Protein AF-A0A3M1NQK2-F1 (afdb_monomer_lite)

Sequence (305 aa):
MNPPGSTRYGPSGWAFHACGKCWRTANRRESAGTAKFLRTPGESWIPRSKRSSTRWRRLPGPRTGNENQISFGQESDMKILILSDIHANWPALQAVVQAESDFDYLFFLGDLVDYGPDPEPCVDYIRRTANVYVQGNHDHALAFDVDCGCRQDFRDLSLSTRAWHQTLLPLIDIAFLQSMPVTMHTIVDGHHFWISHASPKGDLNAYLQPDEVVAAGHDISADTILVGHTHIPFLRQVDGKVFLNPGSVGLPRDRGNHAAYAVVESGRPELRSVAYDVQETIRGLRESPLPEEVVQRLIEILVKT

Secondary structure (DSSP, 8-state):
---------------------------------------------------------PPP------------------EEEEE---TT-HHHHHHHHHHTTT-SEEEE-S--SSSSS-HHHHHHHHHHH-SEE---HHHHHHHHT------HHHHHHHHHHHHHHHHHS-HHHHHHHHH--SEEEEEETTEEEEEESS-TT--TT----HHHHHHHHTTS--SEEE--SS---EEEEETTEEEEE---SSS-SS-TTEEEEEEEETTEEEEEEEE--HHHHHHHHHHSSS-HHHHHHHHHHHT--

Structure (mmCIF, N/CA/C/O backbone):
data_AF-A0A3M1NQK2-F1
#
_entry.id   AF-A0A3M1NQK2-F1
#
loop_
_atom_site.group_PDB
_atom_site.id
_atom_site.type_symbol
_atom_site.label_atom_id
_atom_site.label_alt_id
_atom_site.label_comp_id
_atom_site.label_asym_id
_atom_site.label_entity_id
_atom_site.label_seq_id
_atom_site.pdbx_PDB_ins_code
_atom_site.Cartn_x
_atom_site.Cartn_y
_atom_site.Cartn_z
_atom_site.occupancy
_atom_site.B_iso_or_equiv
_atom_site.auth_seq_id
_atom_site.auth_comp_id
_atom_site.auth_asym_id
_atom_site.auth_atom_id
_atom_site.pdbx_PDB_model_num
ATOM 1 N N . MET A 1 1 ? -33.036 -24.584 -53.888 1.00 41.78 1 MET A N 1
ATOM 2 C CA . MET A 1 1 ? -32.663 -25.689 -54.795 1.00 41.78 1 MET A CA 1
ATOM 3 C C . MET A 1 1 ? -31.149 -25.657 -54.948 1.00 41.78 1 MET A C 1
ATOM 5 O O . MET A 1 1 ? -30.639 -24.653 -55.420 1.00 41.78 1 MET A O 1
ATOM 9 N N . ASN A 1 2 ? -30.452 -26.685 -54.454 1.00 37.62 2 ASN A N 1
ATOM 10 C CA . ASN A 1 2 ? -29.010 -26.899 -54.663 1.00 37.62 2 ASN A CA 1
ATOM 11 C C . ASN A 1 2 ? -28.744 -27.412 -56.090 1.00 37.62 2 ASN A C 1
ATOM 13 O O . ASN A 1 2 ? -29.660 -27.945 -56.721 1.00 37.62 2 ASN A O 1
ATOM 17 N N . PRO A 1 3 ? -27.481 -27.364 -56.544 1.00 50.44 3 PRO A N 1
ATOM 18 C CA . PRO A 1 3 ? -26.767 -28.635 -56.697 1.00 50.44 3 PRO A CA 1
ATOM 19 C C . PRO A 1 3 ? -25.335 -28.626 -56.114 1.00 50.44 3 PRO A C 1
ATOM 21 O O . PRO A 1 3 ? -24.825 -27.571 -55.739 1.00 50.44 3 PRO A O 1
ATOM 24 N N . PRO A 1 4 ? -24.715 -29.814 -55.957 1.00 50.06 4 PRO A N 1
ATOM 25 C CA . PRO A 1 4 ? -23.665 -30.066 -54.975 1.00 50.06 4 PRO A CA 1
ATOM 26 C C . PRO A 1 4 ? -22.252 -30.110 -55.576 1.00 50.06 4 PRO A C 1
ATOM 28 O O . PRO A 1 4 ? -22.061 -30.414 -56.749 1.00 50.06 4 PRO A O 1
ATOM 31 N N . GLY A 1 5 ? -21.252 -29.895 -54.721 1.00 34.44 5 GLY A N 1
ATOM 32 C CA . GLY A 1 5 ? -19.837 -30.078 -55.043 1.00 34.44 5 GLY A CA 1
ATOM 33 C C . GLY A 1 5 ? -18.994 -30.148 -53.776 1.00 34.44 5 GLY A C 1
ATOM 34 O O . GLY A 1 5 ? -18.349 -29.182 -53.389 1.00 34.44 5 GLY A O 1
ATOM 35 N N . SER A 1 6 ? -19.060 -31.286 -53.091 1.00 33.12 6 SER A N 1
ATOM 36 C CA . SER A 1 6 ? -18.240 -31.622 -51.930 1.00 33.12 6 SER A CA 1
ATOM 37 C C . SER A 1 6 ? -16.872 -32.157 -52.356 1.00 33.12 6 SER A C 1
ATOM 39 O O . SER A 1 6 ? -16.811 -33.177 -53.040 1.00 33.12 6 SER A O 1
ATOM 41 N N . THR A 1 7 ? -15.792 -31.588 -51.827 1.00 36.62 7 THR A N 1
ATOM 42 C CA . THR A 1 7 ? -14.507 -32.289 -51.681 1.00 36.62 7 THR A CA 1
ATOM 43 C C . THR A 1 7 ? -13.940 -32.020 -50.293 1.00 36.62 7 THR A C 1
ATOM 45 O O . THR A 1 7 ? -13.485 -30.922 -49.989 1.00 36.62 7 THR A O 1
ATOM 48 N N . ARG A 1 8 ? -13.993 -33.056 -49.447 1.00 32.69 8 ARG A N 1
ATOM 49 C CA . ARG A 1 8 ? -13.143 -33.229 -48.265 1.00 32.69 8 ARG A CA 1
ATOM 50 C C . ARG A 1 8 ? -11.840 -33.88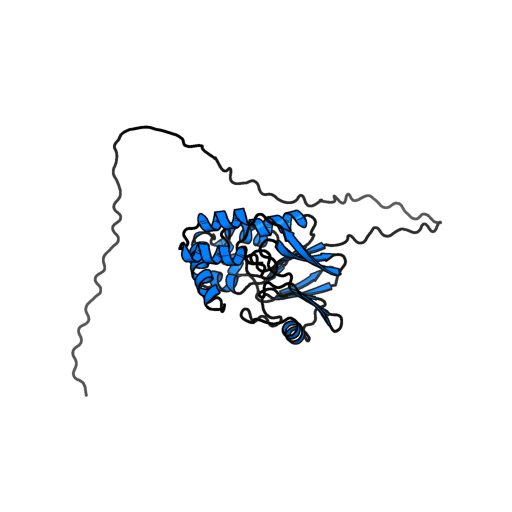5 -48.722 1.00 32.69 8 ARG A C 1
ATOM 52 O O . ARG A 1 8 ? -11.926 -34.896 -49.406 1.00 32.69 8 ARG A O 1
ATOM 59 N N . TYR A 1 9 ? -10.691 -33.401 -48.257 1.00 34.47 9 TYR A N 1
ATOM 60 C CA . TYR A 1 9 ? -9.495 -34.224 -48.040 1.00 34.47 9 TYR A CA 1
ATOM 61 C C . TYR A 1 9 ? -8.684 -33.669 -46.857 1.00 34.47 9 TYR A C 1
ATOM 63 O O . TYR A 1 9 ? -8.226 -32.536 -46.896 1.00 34.47 9 TYR A O 1
ATOM 71 N N . GLY A 1 10 ? -8.618 -34.491 -45.804 1.00 31.97 10 GLY A N 1
ATOM 72 C CA . GLY 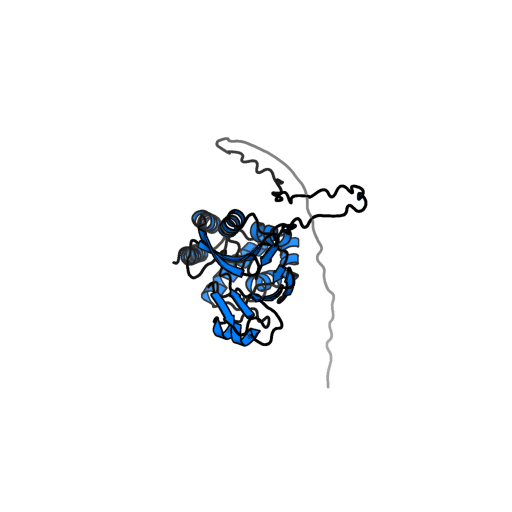A 1 10 ? -7.469 -34.853 -44.957 1.00 31.97 10 GLY A CA 1
ATOM 73 C C . GLY A 1 10 ? -6.448 -33.815 -44.445 1.00 31.97 10 GLY A C 1
ATOM 74 O O . GLY A 1 10 ? -5.888 -33.067 -45.238 1.00 31.97 10 GLY A O 1
ATOM 75 N N . PRO A 1 11 ? -6.081 -33.871 -43.145 1.00 35.09 11 PRO A N 1
ATOM 76 C CA . PRO A 1 11 ? -4.984 -33.101 -42.567 1.00 35.09 11 PRO A CA 1
ATOM 77 C C . PRO A 1 11 ? -3.637 -33.807 -42.798 1.00 35.09 11 PRO A C 1
ATOM 79 O O . PRO A 1 11 ? -3.502 -35.004 -42.545 1.00 35.09 11 PRO A O 1
ATOM 82 N N . SER A 1 12 ? -2.614 -33.071 -43.231 1.00 35.59 12 SER A N 1
ATOM 83 C CA . SER A 1 12 ? -1.226 -33.544 -43.240 1.00 35.59 12 SER A CA 1
ATOM 84 C C . SER A 1 12 ? -0.487 -32.968 -42.037 1.00 35.59 12 SER A C 1
ATOM 86 O O . SER A 1 12 ? -0.183 -31.776 -41.994 1.00 35.59 12 SER A O 1
ATOM 88 N N . GLY A 1 13 ? -0.224 -33.827 -41.055 1.00 26.22 13 GLY A N 1
ATOM 89 C CA . GLY A 1 13 ? 0.648 -33.520 -39.930 1.00 26.22 13 GLY A CA 1
ATOM 90 C C . GLY A 1 13 ? 2.098 -33.330 -40.364 1.00 26.22 13 GLY A C 1
ATOM 91 O O . GLY A 1 13 ? 2.543 -33.945 -41.330 1.00 26.22 13 GLY A O 1
ATOM 92 N N . TRP A 1 14 ? 2.834 -32.520 -39.607 1.00 29.19 14 TRP A N 1
ATOM 93 C CA . TRP A 1 14 ? 4.290 -32.568 -39.576 1.00 29.19 14 TRP A CA 1
ATOM 94 C C . TRP A 1 14 ? 4.764 -32.581 -38.132 1.00 29.19 14 TRP A C 1
ATOM 96 O O . TRP A 1 14 ? 4.297 -31.832 -37.276 1.00 29.19 14 TRP A O 1
ATOM 106 N N . ALA A 1 15 ? 5.630 -33.554 -37.894 1.00 29.00 15 ALA A N 1
ATOM 107 C CA . ALA A 1 15 ? 6.074 -34.038 -36.613 1.00 29.00 15 ALA A CA 1
ATOM 108 C C . ALA A 1 15 ? 7.242 -33.224 -36.050 1.00 29.00 15 ALA A C 1
ATOM 110 O O . ALA A 1 15 ? 8.038 -32.629 -36.773 1.00 29.00 15 ALA A O 1
ATOM 111 N N . PHE A 1 16 ? 7.361 -33.325 -34.729 1.00 26.53 16 PHE A N 1
ATOM 112 C CA . PHE A 1 16 ? 8.555 -33.086 -33.935 1.00 26.53 16 PHE A CA 1
ATOM 113 C C . PHE A 1 16 ? 9.825 -33.627 -34.604 1.00 26.53 16 PHE A C 1
ATOM 115 O O . PHE A 1 16 ? 9.884 -34.795 -34.990 1.00 26.53 16 PHE A O 1
ATOM 122 N N . HIS A 1 17 ? 10.874 -32.806 -34.639 1.00 29.27 17 HIS A N 1
ATOM 123 C CA . HIS A 1 17 ? 12.256 -33.260 -34.754 1.00 29.27 17 HIS A CA 1
ATOM 124 C C . HIS A 1 17 ? 13.091 -32.592 -33.663 1.00 29.27 17 HIS A C 1
ATOM 126 O O . HIS A 1 17 ? 13.440 -31.417 -33.739 1.00 29.27 17 HIS A O 1
ATOM 132 N N . ALA A 1 18 ? 13.406 -33.379 -32.636 1.00 26.70 18 ALA A N 1
ATOM 133 C CA . ALA A 1 18 ? 14.541 -33.144 -31.764 1.00 26.70 18 ALA A CA 1
ATOM 134 C C . ALA A 1 18 ? 15.803 -33.632 -32.489 1.00 26.70 18 ALA A C 1
ATOM 136 O O . ALA A 1 18 ? 15.847 -34.771 -32.952 1.00 26.70 18 ALA A O 1
ATOM 137 N N . CYS A 1 19 ? 16.839 -32.799 -32.559 1.00 26.89 19 CYS A N 1
ATOM 138 C CA . CYS A 1 19 ? 18.180 -33.230 -32.940 1.00 26.89 19 CYS A CA 1
ATOM 139 C C . CYS A 1 19 ? 19.163 -32.740 -31.881 1.00 26.89 19 CYS A C 1
ATOM 141 O O . CYS A 1 19 ? 19.258 -31.547 -31.599 1.00 26.89 19 CYS A O 1
ATOM 143 N N . GLY A 1 20 ? 19.860 -33.690 -31.264 1.00 25.17 20 GLY A N 1
ATOM 144 C CA . GLY A 1 20 ? 20.915 -33.446 -30.301 1.00 25.17 20 GLY A CA 1
ATOM 145 C C . GLY A 1 20 ? 22.268 -33.934 -30.812 1.00 25.17 20 GLY A C 1
ATOM 146 O O . GLY A 1 20 ? 22.345 -34.938 -31.514 1.00 25.17 20 GLY A O 1
ATOM 147 N N . LYS A 1 21 ? 23.302 -33.275 -30.270 1.00 28.08 21 LYS A N 1
ATOM 148 C CA . LYS A 1 21 ? 24.717 -33.680 -30.111 1.00 28.08 21 LYS A CA 1
ATOM 149 C C . LYS A 1 21 ? 25.699 -33.335 -31.243 1.00 28.08 21 LYS A C 1
ATOM 151 O O . LYS A 1 21 ? 25.631 -33.901 -32.323 1.00 28.08 21 LYS A O 1
ATOM 156 N N . CYS A 1 22 ? 26.698 -32.499 -30.913 1.00 25.44 22 CYS A N 1
ATOM 157 C CA . CYS A 1 22 ? 28.130 -32.846 -30.706 1.00 25.44 22 CYS A CA 1
ATOM 158 C C . CYS A 1 22 ? 29.028 -31.598 -30.912 1.00 25.44 22 CYS A C 1
ATOM 160 O O . CYS A 1 22 ? 28.932 -30.949 -31.939 1.00 25.44 22 CYS A O 1
ATOM 162 N N . TRP A 1 23 ? 29.720 -31.079 -29.883 1.00 24.41 23 TRP A N 1
ATOM 163 C CA . TRP A 1 23 ? 31.083 -31.391 -29.373 1.00 24.41 23 TRP A CA 1
ATOM 164 C C . TRP A 1 23 ? 32.203 -30.451 -29.894 1.00 24.41 23 TRP A C 1
ATOM 166 O O . TRP A 1 23 ? 32.524 -30.497 -31.068 1.00 24.41 23 TRP A O 1
ATOM 176 N N . ARG A 1 24 ? 32.799 -29.693 -28.940 1.00 26.30 24 ARG A N 1
ATOM 177 C CA . ARG A 1 24 ? 34.214 -29.246 -28.721 1.00 26.30 24 ARG A CA 1
ATOM 178 C C . ARG A 1 24 ? 35.026 -28.716 -29.935 1.00 26.30 24 ARG A C 1
ATOM 180 O O . ARG A 1 24 ? 35.054 -29.351 -30.968 1.00 26.30 24 ARG A O 1
ATOM 187 N N . THR A 1 25 ? 35.777 -27.604 -29.875 1.00 28.45 25 THR A N 1
ATOM 188 C CA . THR A 1 25 ? 36.934 -27.306 -28.990 1.00 28.45 25 THR A CA 1
ATOM 189 C C . THR A 1 25 ? 37.431 -25.840 -29.105 1.00 28.45 25 THR A C 1
ATOM 191 O O . THR A 1 25 ? 37.545 -25.361 -30.224 1.00 28.45 25 THR A O 1
ATOM 194 N N . ALA A 1 26 ? 37.839 -25.249 -27.958 1.00 29.09 26 ALA A N 1
ATOM 195 C CA . ALA A 1 26 ? 39.084 -24.486 -27.640 1.00 29.09 26 ALA A CA 1
ATOM 196 C C . ALA A 1 26 ? 39.489 -23.227 -28.475 1.00 29.09 26 ALA A C 1
ATOM 198 O O . ALA A 1 26 ? 39.242 -23.174 -29.662 1.00 29.09 26 ALA A O 1
ATOM 199 N N . ASN A 1 27 ? 40.198 -22.186 -27.994 1.00 27.31 27 ASN A N 1
ATOM 200 C CA . ASN A 1 27 ? 40.957 -21.927 -26.761 1.00 27.31 27 ASN A CA 1
ATOM 201 C C . ASN A 1 27 ? 41.330 -20.412 -26.653 1.00 27.31 27 ASN A C 1
ATOM 203 O O . ASN A 1 27 ? 41.626 -19.800 -27.672 1.00 27.31 27 ASN A O 1
ATOM 207 N N . ARG A 1 28 ? 41.452 -19.902 -25.411 1.00 26.45 28 ARG A N 1
ATOM 208 C CA . ARG A 1 28 ? 42.333 -18.817 -24.873 1.00 26.45 28 ARG A CA 1
ATOM 209 C C . ARG A 1 28 ? 42.379 -17.398 -25.491 1.00 26.45 28 ARG A C 1
ATOM 211 O O . ARG A 1 28 ? 42.972 -17.203 -26.545 1.00 26.45 28 ARG A O 1
ATOM 218 N N . ARG A 1 29 ? 42.087 -16.389 -24.647 1.00 27.41 29 ARG A N 1
ATOM 219 C CA . ARG A 1 29 ? 43.093 -15.525 -23.964 1.00 27.41 29 ARG A CA 1
ATOM 220 C C . ARG A 1 29 ? 42.476 -14.750 -22.778 1.00 27.41 29 ARG A C 1
ATOM 222 O O . ARG A 1 29 ? 41.339 -14.306 -22.849 1.00 27.41 29 ARG A O 1
ATOM 229 N N . GLU A 1 30 ? 43.248 -14.675 -21.692 1.00 28.34 30 GLU A N 1
ATOM 230 C CA . GLU A 1 30 ? 42.995 -14.042 -20.381 1.00 28.34 30 GLU A CA 1
ATOM 231 C C . GLU A 1 30 ? 42.942 -12.507 -20.483 1.00 28.34 30 GLU A C 1
ATOM 233 O O . GLU A 1 30 ? 43.623 -11.922 -21.322 1.00 28.34 30 GLU A O 1
ATOM 238 N N . SER A 1 31 ? 42.134 -11.790 -19.696 1.00 26.31 31 SER A N 1
ATOM 239 C CA . SER A 1 31 ? 42.455 -11.165 -18.384 1.00 26.31 31 SER A CA 1
ATOM 240 C C . SER A 1 31 ? 41.424 -10.014 -18.213 1.00 26.31 31 SER A C 1
ATOM 242 O O . SER A 1 31 ? 40.938 -9.521 -19.221 1.00 26.31 31 SER A O 1
ATOM 244 N N . ALA A 1 32 ? 40.950 -9.509 -17.073 1.00 25.77 32 ALA A N 1
ATOM 245 C CA . ALA A 1 32 ? 41.222 -9.621 -15.648 1.00 25.77 32 ALA A CA 1
ATOM 246 C C . ALA A 1 32 ? 39.948 -9.155 -14.887 1.00 25.77 32 ALA A C 1
ATOM 248 O O . ALA A 1 32 ? 39.184 -8.351 -15.413 1.00 25.77 32 ALA A O 1
ATOM 249 N N . GLY A 1 33 ? 39.764 -9.593 -13.633 1.00 25.47 33 GLY A N 1
ATOM 250 C CA . GLY A 1 33 ? 38.995 -8.829 -12.635 1.00 25.47 33 GLY A CA 1
ATOM 251 C C . GLY A 1 33 ? 37.534 -9.218 -12.375 1.00 25.47 33 GLY A C 1
ATOM 252 O O . GLY A 1 33 ? 36.670 -8.354 -12.389 1.00 25.47 33 GLY A O 1
ATOM 253 N N . THR A 1 34 ? 37.232 -10.480 -12.056 1.00 24.78 34 THR A N 1
ATOM 254 C CA . THR A 1 34 ? 35.943 -10.836 -11.426 1.00 24.78 34 THR A CA 1
ATOM 255 C C . THR A 1 34 ? 36.087 -10.899 -9.907 1.00 24.78 34 THR A C 1
ATOM 257 O O . THR A 1 34 ? 36.635 -11.871 -9.377 1.00 24.78 34 THR A O 1
ATOM 260 N N . ALA A 1 35 ? 35.562 -9.897 -9.200 1.00 25.91 35 ALA A N 1
ATOM 261 C CA . ALA A 1 35 ? 35.221 -10.028 -7.788 1.00 25.91 35 ALA A CA 1
ATOM 262 C C . ALA A 1 35 ? 33.995 -10.951 -7.680 1.00 25.91 35 ALA A C 1
ATOM 264 O O . ALA A 1 35 ? 32.882 -10.586 -8.048 1.00 25.91 35 ALA A O 1
ATOM 265 N N . LYS A 1 36 ? 34.214 -12.188 -7.230 1.00 25.28 36 LYS A N 1
ATOM 266 C CA . LYS A 1 36 ? 33.142 -13.129 -6.895 1.00 25.28 36 LYS A CA 1
ATOM 267 C C . LYS A 1 36 ? 32.458 -12.663 -5.608 1.00 25.28 36 LYS A C 1
ATOM 269 O O . LYS A 1 36 ? 32.960 -12.947 -4.526 1.00 25.28 36 LYS A O 1
ATOM 274 N N . PHE A 1 37 ? 31.299 -12.021 -5.715 1.00 26.77 37 PHE A N 1
ATOM 275 C CA . PHE A 1 37 ? 30.335 -11.998 -4.616 1.00 26.77 37 PHE A CA 1
ATOM 276 C C . PHE A 1 37 ? 29.479 -13.260 -4.713 1.00 26.77 37 PHE A C 1
ATOM 278 O O . PHE A 1 37 ? 28.518 -13.338 -5.474 1.00 26.77 37 PHE A O 1
ATOM 285 N N . LEU A 1 38 ? 29.874 -14.288 -3.964 1.00 27.00 38 LEU A N 1
ATOM 286 C CA . LEU A 1 38 ? 28.993 -15.405 -3.650 1.00 27.00 38 LEU A CA 1
ATOM 287 C C . LEU A 1 38 ? 27.904 -14.869 -2.711 1.00 27.00 38 LEU A C 1
ATOM 289 O O . LEU A 1 38 ? 28.134 -14.737 -1.513 1.00 27.00 38 LEU A O 1
ATOM 293 N N . ARG A 1 39 ? 26.729 -14.537 -3.258 1.00 28.86 39 ARG A N 1
ATOM 294 C CA . ARG A 1 39 ? 25.495 -14.440 -2.471 1.00 28.86 39 ARG A CA 1
ATOM 295 C C . ARG A 1 39 ? 25.156 -15.851 -1.993 1.00 28.86 39 ARG A C 1
ATOM 297 O O . ARG A 1 39 ? 24.844 -16.720 -2.803 1.00 28.86 39 ARG A O 1
ATOM 304 N N . THR A 1 40 ? 25.249 -16.089 -0.693 1.00 28.61 40 THR A N 1
ATOM 305 C CA . THR A 1 40 ? 24.644 -17.256 -0.048 1.00 28.61 40 THR A CA 1
ATOM 306 C C . THR A 1 40 ? 23.125 -17.066 -0.021 1.00 28.61 40 THR A C 1
ATOM 308 O O . THR A 1 40 ? 22.665 -16.090 0.571 1.00 28.61 40 THR A O 1
ATOM 311 N N . PRO A 1 41 ? 22.322 -17.954 -0.629 1.00 29.05 41 PRO A N 1
ATOM 312 C CA . PRO A 1 41 ? 20.881 -17.970 -0.417 1.00 29.05 41 PRO A CA 1
ATOM 313 C C . PRO A 1 41 ? 20.596 -18.672 0.916 1.00 29.05 41 PRO A C 1
ATOM 315 O O . PRO A 1 41 ? 21.040 -19.804 1.107 1.00 29.05 41 PRO A O 1
ATOM 318 N N . GLY A 1 42 ? 19.843 -18.035 1.819 1.00 31.17 42 GLY A N 1
ATOM 319 C CA . GLY A 1 42 ? 19.220 -18.752 2.939 1.00 31.17 42 GLY A CA 1
ATOM 320 C C . GLY A 1 42 ? 19.453 -18.232 4.356 1.00 31.17 42 GLY A C 1
ATOM 321 O O . GLY A 1 42 ? 19.429 -19.040 5.280 1.00 31.17 42 GLY A O 1
ATOM 322 N N . GLU A 1 43 ? 19.609 -16.926 4.577 1.00 26.97 43 GLU A N 1
ATOM 323 C CA . GLU A 1 43 ? 19.384 -16.369 5.918 1.00 26.97 43 GLU A CA 1
ATOM 324 C C . GLU A 1 43 ? 17.950 -15.850 6.020 1.00 26.97 43 GLU A C 1
ATOM 326 O O . GLU A 1 43 ? 17.626 -14.721 5.659 1.00 26.97 43 GLU A O 1
ATOM 331 N N . SER A 1 44 ? 17.062 -16.730 6.487 1.00 27.66 44 SER A N 1
ATOM 332 C CA . SER A 1 44 ? 15.723 -16.360 6.926 1.00 27.66 44 SER A CA 1
ATOM 333 C C . SER A 1 44 ? 15.836 -15.500 8.185 1.00 27.66 44 SER A C 1
ATOM 335 O O . SER A 1 44 ? 16.118 -16.014 9.273 1.00 27.66 44 SER A O 1
ATOM 337 N N . TRP A 1 45 ? 15.594 -14.201 8.055 1.00 28.81 45 TRP A N 1
ATOM 338 C CA . TRP A 1 45 ? 15.416 -13.315 9.198 1.00 28.81 45 TRP A CA 1
ATOM 339 C C . TRP A 1 45 ? 14.003 -13.506 9.748 1.00 28.81 45 TRP A C 1
ATOM 341 O O . TRP A 1 45 ? 13.058 -12.842 9.342 1.00 28.81 45 TRP A O 1
ATOM 351 N N . ILE A 1 46 ? 13.851 -14.478 10.648 1.00 33.97 46 ILE A N 1
ATOM 352 C CA . ILE A 1 46 ? 12.647 -14.631 11.467 1.00 33.97 46 ILE A CA 1
ATOM 353 C C . ILE A 1 46 ? 12.873 -13.806 12.742 1.00 33.97 46 ILE A C 1
ATOM 355 O O . ILE A 1 46 ? 13.824 -14.104 13.478 1.00 33.97 46 ILE A O 1
ATOM 359 N N . PRO A 1 47 ? 12.030 -12.808 13.061 1.00 29.42 47 PRO A N 1
ATOM 360 C CA . PRO A 1 47 ? 12.061 -12.168 14.368 1.00 29.42 47 PRO A CA 1
ATOM 361 C C . PRO A 1 47 ? 11.837 -13.235 15.444 1.00 29.42 47 PRO A C 1
ATOM 363 O O . PRO A 1 47 ? 10.880 -14.010 15.390 1.00 29.42 47 PRO A O 1
ATOM 366 N N . ARG A 1 48 ? 12.742 -13.323 16.425 1.00 28.69 48 ARG A N 1
ATOM 367 C CA . ARG A 1 48 ? 12.591 -14.239 17.562 1.00 28.69 48 ARG A CA 1
ATOM 368 C C . ARG A 1 48 ? 11.353 -13.841 18.369 1.00 28.69 48 ARG A C 1
ATOM 370 O O . ARG A 1 48 ? 11.452 -13.040 19.294 1.00 28.69 48 ARG A O 1
ATOM 377 N N . SER A 1 49 ? 10.210 -14.463 18.084 1.00 33.00 49 SER A N 1
ATOM 378 C CA . SER A 1 49 ? 9.048 -14.418 18.969 1.00 33.00 49 SER A CA 1
ATOM 379 C C . SER A 1 49 ? 9.467 -14.956 20.342 1.00 33.00 49 SER A C 1
ATOM 381 O O . SER A 1 49 ? 9.963 -16.088 20.445 1.00 33.00 49 SER A O 1
ATOM 383 N N . LYS A 1 50 ? 9.286 -14.164 21.401 1.00 34.03 50 LYS A N 1
ATOM 384 C CA . LYS A 1 50 ? 9.476 -14.607 22.786 1.00 34.03 50 LYS A CA 1
ATOM 385 C C . LYS A 1 50 ? 8.498 -15.752 23.075 1.00 34.03 50 LYS A C 1
ATOM 387 O O . LYS A 1 50 ? 7.346 -15.529 23.419 1.00 34.03 50 LYS A O 1
ATOM 392 N N . ARG A 1 51 ? 8.960 -17.001 22.965 1.00 30.84 51 ARG A N 1
ATOM 393 C CA . ARG A 1 51 ? 8.246 -18.163 23.508 1.00 30.84 51 ARG A CA 1
ATOM 394 C C . ARG A 1 51 ? 8.283 -18.076 25.032 1.00 30.84 51 ARG A C 1
ATOM 396 O O . ARG A 1 51 ? 9.317 -18.365 25.633 1.00 30.84 51 ARG A O 1
ATOM 403 N N . SER A 1 52 ? 7.171 -17.701 25.661 1.00 31.98 52 SER A N 1
ATOM 404 C CA . SER A 1 52 ? 7.009 -17.911 27.098 1.00 31.98 52 SER A CA 1
ATOM 405 C C . SER A 1 52 ? 6.701 -19.395 27.335 1.00 31.98 52 SER A C 1
ATOM 407 O O . SER A 1 52 ? 5.735 -19.969 26.839 1.00 31.98 52 SER A O 1
ATOM 409 N N . SER A 1 53 ? 7.610 -20.073 28.029 1.00 29.94 53 SER A N 1
ATOM 410 C CA . SER A 1 53 ? 7.444 -21.459 28.446 1.00 29.94 53 SER A CA 1
ATOM 411 C C . SER A 1 53 ? 6.566 -21.502 29.697 1.00 29.94 53 SER A C 1
ATOM 413 O O . SER A 1 53 ? 7.044 -21.210 30.797 1.00 29.94 53 SER A O 1
ATOM 415 N N . THR A 1 54 ? 5.299 -21.885 29.574 1.00 30.28 54 THR A N 1
ATOM 416 C CA . THR A 1 54 ? 4.437 -22.109 30.741 1.00 30.28 54 THR A CA 1
ATOM 417 C C . THR A 1 54 ? 4.752 -23.475 31.349 1.00 30.28 54 THR A C 1
ATOM 419 O O . THR A 1 54 ? 4.263 -24.525 30.938 1.00 30.28 54 THR A O 1
ATOM 422 N N . ARG A 1 55 ? 5.635 -23.467 32.350 1.00 26.86 55 ARG A N 1
ATOM 423 C CA . ARG A 1 55 ? 5.887 -24.609 33.230 1.00 26.86 55 ARG A CA 1
ATOM 424 C C . ARG A 1 55 ? 4.746 -24.688 34.243 1.00 26.86 55 ARG A C 1
ATOM 426 O O . ARG A 1 55 ? 4.670 -23.852 35.139 1.00 26.86 55 ARG A O 1
ATOM 433 N N . TRP A 1 56 ? 3.896 -25.705 34.132 1.00 28.59 56 TRP A N 1
ATOM 434 C CA . TRP A 1 56 ? 2.893 -26.035 35.146 1.00 28.59 56 TRP A CA 1
ATOM 435 C C . TRP A 1 56 ? 3.566 -26.200 36.520 1.00 28.59 56 TRP A C 1
ATOM 437 O O . TRP A 1 56 ? 4.392 -27.095 36.718 1.00 28.59 56 TRP A O 1
ATOM 447 N N . ARG A 1 57 ? 3.230 -25.331 37.480 1.00 33.53 57 ARG A N 1
ATOM 448 C CA . ARG A 1 57 ? 3.557 -25.507 38.902 1.00 33.53 57 ARG A CA 1
ATOM 449 C C . ARG A 1 57 ? 2.261 -25.609 39.702 1.00 33.53 57 ARG A C 1
ATOM 451 O O . ARG A 1 57 ? 1.332 -24.839 39.493 1.00 33.53 57 ARG A O 1
ATOM 458 N N . ARG A 1 58 ? 2.226 -26.602 40.595 1.00 28.77 58 ARG A N 1
ATOM 459 C CA . ARG A 1 58 ? 1.128 -26.906 41.526 1.00 28.77 58 ARG A CA 1
ATOM 460 C C . ARG A 1 58 ? 0.733 -25.678 42.356 1.00 28.77 58 ARG A C 1
ATOM 462 O O . ARG A 1 58 ? 1.606 -24.999 42.892 1.00 28.77 58 ARG A O 1
ATOM 469 N N . LEU A 1 59 ? -0.575 -25.477 42.510 1.00 30.00 59 LEU A N 1
ATOM 470 C CA . LEU A 1 59 ? -1.187 -24.500 43.414 1.00 30.00 59 LEU A CA 1
ATOM 471 C C . LEU A 1 59 ? -0.905 -24.853 44.889 1.00 30.00 59 LEU A C 1
ATOM 473 O O . LEU A 1 59 ? -1.095 -26.013 45.268 1.00 30.00 59 LEU A O 1
ATOM 477 N N . PRO A 1 60 ? -0.526 -23.892 45.749 1.00 32.16 60 PRO A N 1
ATOM 478 C CA . PRO A 1 60 ? -0.717 -24.000 47.189 1.00 32.16 60 PRO A CA 1
ATOM 479 C C . PRO A 1 60 ? -2.124 -23.518 47.587 1.00 32.16 60 PRO A C 1
ATOM 481 O O . PRO A 1 60 ? -2.654 -22.574 47.006 1.00 32.16 60 PRO A O 1
ATOM 484 N N . GLY A 1 61 ? -2.716 -24.189 48.581 1.00 33.75 61 GLY A N 1
ATOM 485 C CA . GLY A 1 61 ? -4.050 -23.913 49.129 1.00 33.75 61 GLY A CA 1
ATOM 486 C C . GLY A 1 61 ? -4.190 -22.576 49.881 1.00 33.75 61 GLY A C 1
ATOM 487 O O . GLY A 1 61 ? -3.245 -21.788 49.950 1.00 33.75 61 GLY A O 1
ATOM 488 N N . PRO A 1 62 ? -5.382 -22.309 50.446 1.00 32.09 62 PRO A N 1
ATOM 489 C CA . PRO A 1 62 ? -5.825 -20.963 50.782 1.00 32.09 62 PRO A CA 1
ATOM 490 C C . PRO A 1 62 ? -5.097 -20.416 52.012 1.00 32.09 62 PRO A C 1
ATOM 492 O O . PRO A 1 62 ? -4.978 -21.093 53.034 1.00 32.09 62 PRO A O 1
ATOM 495 N N . ARG A 1 63 ? -4.651 -19.158 51.928 1.00 35.97 63 ARG A N 1
ATOM 496 C CA . ARG A 1 63 ? -4.249 -18.359 53.089 1.00 35.97 63 ARG A CA 1
ATOM 497 C C . ARG A 1 63 ? -5.114 -17.110 53.173 1.00 35.97 63 ARG A C 1
ATOM 499 O O . ARG A 1 63 ? -5.277 -16.377 52.205 1.00 35.97 63 ARG A O 1
ATOM 506 N N . THR A 1 64 ? -5.675 -16.929 54.356 1.00 37.75 64 THR A N 1
ATOM 507 C CA . THR A 1 64 ? -6.476 -15.801 54.821 1.00 37.75 64 THR A CA 1
ATOM 508 C C . THR A 1 64 ? -5.613 -14.560 55.063 1.00 37.75 64 THR A C 1
ATOM 510 O O . THR A 1 64 ? -4.554 -14.682 55.675 1.00 37.75 64 THR A O 1
ATOM 513 N N . GLY A 1 65 ? -6.126 -13.382 54.692 1.00 33.38 65 GLY A N 1
ATOM 514 C CA . GLY A 1 65 ? -5.787 -12.095 55.316 1.00 33.38 65 GLY A CA 1
ATOM 515 C 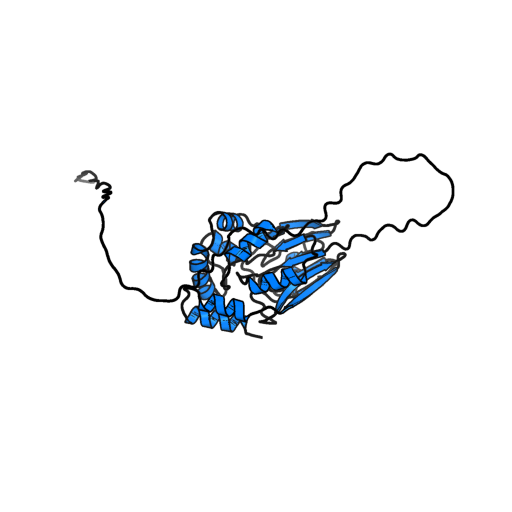C . GLY A 1 65 ? -4.591 -11.328 54.742 1.00 33.38 65 GLY A C 1
ATOM 516 O O . GLY A 1 65 ? -3.462 -11.531 55.170 1.00 33.38 65 GLY A O 1
ATOM 517 N N . ASN A 1 66 ? -4.865 -10.427 53.797 1.00 32.19 66 ASN A N 1
ATOM 518 C CA . ASN A 1 66 ? -4.579 -8.981 53.826 1.00 32.19 66 ASN A CA 1
ATOM 519 C C . ASN A 1 66 ? -4.754 -8.441 52.403 1.00 32.19 66 ASN A C 1
ATOM 521 O O . ASN A 1 66 ? -4.223 -9.013 51.451 1.00 32.19 66 ASN A O 1
ATOM 525 N N . GLU A 1 67 ? -5.519 -7.359 52.271 1.00 44.00 67 GLU A N 1
ATOM 526 C CA . GLU A 1 67 ? -5.749 -6.623 51.028 1.00 44.00 67 GLU A CA 1
ATOM 527 C C . GLU A 1 67 ? -4.434 -6.021 50.520 1.00 44.00 67 GLU A C 1
ATOM 529 O O . GLU A 1 67 ? -4.102 -4.867 50.768 1.00 44.00 67 GLU A O 1
ATOM 534 N N . ASN A 1 68 ? -3.660 -6.827 49.802 1.00 33.97 68 ASN A N 1
ATOM 535 C CA . ASN A 1 68 ? -2.657 -6.321 48.887 1.00 33.97 68 ASN A CA 1
ATOM 536 C C . ASN A 1 68 ? -3.374 -6.045 47.572 1.00 33.97 68 ASN A C 1
ATOM 538 O O . ASN A 1 68 ? -3.866 -6.973 46.930 1.00 33.97 68 ASN A O 1
ATOM 542 N N . GLN A 1 69 ? -3.436 -4.770 47.187 1.00 34.88 69 GLN A N 1
ATOM 543 C CA . GLN A 1 69 ? -3.741 -4.368 45.820 1.00 34.88 69 GLN A CA 1
ATOM 544 C C . GLN A 1 69 ? -2.840 -5.166 44.876 1.00 34.88 69 GLN A C 1
ATOM 546 O O . GLN A 1 69 ? -1.632 -4.947 44.799 1.00 34.88 69 GLN A O 1
ATOM 551 N N . ILE A 1 70 ? -3.439 -6.134 44.193 1.00 36.88 70 ILE A N 1
ATOM 552 C CA . ILE A 1 70 ? -2.825 -6.804 43.062 1.00 36.88 70 ILE A CA 1
ATOM 553 C C . ILE A 1 70 ? -2.935 -5.792 41.929 1.00 36.88 70 ILE A C 1
ATOM 555 O O . ILE A 1 70 ? -4.017 -5.581 41.383 1.00 36.88 70 ILE A O 1
ATOM 559 N N . SER A 1 71 ? -1.833 -5.110 41.621 1.00 37.41 71 SER A N 1
ATOM 560 C CA . SER A 1 71 ? -1.714 -4.415 40.350 1.00 37.41 71 SER A CA 1
ATOM 561 C C . SER A 1 71 ? -1.833 -5.471 39.257 1.00 37.41 71 SER A C 1
ATOM 563 O O . SER A 1 71 ? -0.993 -6.366 39.134 1.00 37.41 71 SER A O 1
ATOM 565 N N . PHE A 1 72 ? -2.925 -5.408 38.500 1.00 41.31 72 PHE A N 1
ATOM 566 C CA . PHE A 1 72 ? -3.028 -6.148 37.256 1.00 41.31 72 PHE A CA 1
ATOM 567 C C . PHE A 1 72 ? -1.853 -5.700 36.387 1.00 41.31 72 PHE A C 1
ATOM 569 O O . PHE A 1 72 ? -1.634 -4.502 36.196 1.00 41.31 72 PHE A O 1
ATOM 576 N N . GLY A 1 73 ? -1.026 -6.668 35.981 1.00 41.53 73 GLY A N 1
ATOM 577 C CA . GLY A 1 73 ? 0.068 -6.425 35.052 1.00 41.53 73 GLY A CA 1
ATOM 578 C C . GLY A 1 73 ? -0.477 -5.679 33.844 1.00 41.53 73 GLY A C 1
ATOM 579 O O . GLY A 1 73 ? -1.600 -5.956 33.429 1.00 41.53 73 GLY A O 1
ATOM 580 N N . GLN A 1 74 ? 0.297 -4.705 33.365 1.00 48.38 74 GLN A N 1
ATOM 581 C CA . GLN A 1 74 ? -0.062 -3.866 32.230 1.00 48.38 74 GLN A CA 1
ATOM 582 C C . GLN A 1 74 ? -0.716 -4.713 31.141 1.00 48.38 74 GLN A C 1
ATOM 584 O O . GLN A 1 74 ? -0.149 -5.741 30.756 1.00 48.38 74 GLN A O 1
ATOM 589 N N . GLU A 1 75 ? -1.903 -4.294 30.691 1.00 54.81 75 GLU A N 1
ATOM 590 C CA . GLU A 1 75 ? -2.392 -4.666 29.366 1.00 54.81 75 GLU A CA 1
ATOM 591 C C . GLU A 1 75 ? -1.189 -4.512 28.439 1.00 54.81 75 GLU A C 1
ATOM 593 O O . GLU A 1 75 ? -0.561 -3.454 28.409 1.00 54.81 75 GLU A O 1
ATOM 598 N N . SER A 1 76 ? -0.734 -5.608 27.832 1.00 55.91 76 SER A N 1
ATOM 599 C CA . SER A 1 76 ? 0.325 -5.504 26.840 1.00 55.91 76 SER A CA 1
ATOM 600 C C . SER A 1 76 ? -0.213 -4.569 25.772 1.00 55.91 76 SER A C 1
ATOM 602 O O . SER A 1 76 ? -1.215 -4.919 25.150 1.00 55.91 76 SER A O 1
ATOM 604 N N . ASP A 1 77 ? 0.390 -3.389 25.626 1.00 76.38 77 ASP A N 1
ATOM 605 C CA . ASP A 1 77 ? -0.003 -2.415 24.613 1.00 76.38 77 ASP A CA 1
ATOM 606 C C . ASP A 1 77 ? 0.223 -3.055 23.245 1.00 76.38 77 ASP A C 1
ATOM 608 O O . ASP A 1 77 ? 1.329 -3.033 22.708 1.00 76.38 77 ASP A O 1
ATOM 612 N N . MET A 1 78 ? -0.816 -3.715 22.729 1.00 90.56 78 MET A N 1
ATOM 613 C CA . MET A 1 78 ? -0.745 -4.374 21.439 1.00 90.56 78 MET A CA 1
ATOM 614 C C . MET A 1 78 ? -0.579 -3.328 20.356 1.00 90.56 78 MET A C 1
ATOM 616 O O . MET A 1 78 ? -1.255 -2.291 20.363 1.00 90.56 78 MET A O 1
ATOM 620 N N . LYS A 1 79 ? 0.273 -3.655 19.392 1.00 96.38 79 LYS A N 1
ATOM 621 C CA . LYS A 1 79 ? 0.614 -2.772 18.291 1.00 96.38 79 LYS A CA 1
ATOM 622 C C . LYS A 1 79 ? 0.265 -3.402 16.953 1.00 96.38 79 LYS A C 1
ATOM 624 O O . LYS A 1 79 ? 0.802 -4.443 16.576 1.00 96.38 79 LYS A O 1
ATOM 629 N N . ILE A 1 80 ? -0.619 -2.745 16.210 1.00 98.38 80 ILE A N 1
ATOM 630 C CA . ILE A 1 80 ? -0.967 -3.125 14.837 1.00 98.38 80 ILE A CA 1
ATOM 631 C C . ILE A 1 80 ? -0.264 -2.163 13.884 1.00 98.38 80 ILE A C 1
ATOM 633 O O . ILE A 1 80 ? -0.527 -0.963 13.925 1.00 98.38 80 ILE A O 1
ATOM 637 N N . LEU A 1 81 ? 0.591 -2.684 13.009 1.00 98.75 81 LEU A N 1
ATOM 638 C CA . LEU A 1 81 ? 1.176 -1.947 11.894 1.00 98.75 81 LEU A CA 1
ATOM 639 C C . LEU A 1 81 ? 0.247 -2.028 10.678 1.00 98.75 81 LEU A C 1
ATOM 641 O O . LEU A 1 81 ? -0.137 -3.120 10.261 1.00 98.75 81 LEU A O 1
ATOM 645 N N . ILE A 1 82 ? -0.097 -0.883 10.092 1.00 98.88 82 ILE A N 1
ATOM 646 C CA . ILE A 1 82 ? -0.980 -0.784 8.926 1.00 98.88 82 ILE A CA 1
ATOM 647 C C . ILE A 1 82 ? -0.197 -0.188 7.756 1.00 98.88 82 ILE A C 1
ATOM 649 O O . ILE A 1 82 ? 0.258 0.956 7.821 1.00 98.88 82 ILE A O 1
ATOM 653 N N . LEU A 1 83 ? -0.076 -0.961 6.677 1.00 98.88 83 LEU A N 1
ATOM 654 C CA . LEU A 1 83 ? 0.676 -0.620 5.470 1.00 98.88 83 LEU A CA 1
ATOM 655 C C . LEU A 1 83 ? -0.235 -0.624 4.241 1.00 98.88 83 LEU A C 1
ATOM 657 O O . LEU A 1 83 ? -1.127 -1.460 4.138 1.00 98.88 83 LEU A O 1
ATOM 661 N N . SER A 1 84 ? 0.031 0.249 3.276 1.00 98.75 84 SER A N 1
ATOM 662 C CA . SER A 1 84 ? -0.651 0.280 1.977 1.00 98.75 84 SER A CA 1
ATOM 663 C C . SER A 1 84 ? 0.302 0.772 0.893 1.00 98.75 84 SER A C 1
ATOM 665 O O . SER A 1 84 ? 1.291 1.443 1.207 1.00 98.75 84 SER A O 1
ATOM 667 N N . ASP A 1 85 ? -0.001 0.450 -0.366 1.00 98.56 85 ASP A N 1
ATOM 668 C CA . ASP A 1 85 ? 0.630 1.034 -1.553 1.00 98.56 85 ASP A CA 1
ATOM 669 C C . ASP A 1 85 ? 2.171 0.941 -1.472 1.00 98.56 85 ASP A C 1
ATOM 671 O O . ASP A 1 85 ? 2.890 1.947 -1.501 1.00 98.56 85 ASP A O 1
ATOM 675 N N . ILE A 1 86 ? 2.681 -0.283 -1.279 1.00 98.75 86 ILE A N 1
ATOM 676 C CA . ILE A 1 86 ? 4.121 -0.589 -1.189 1.00 98.75 86 ILE A CA 1
ATOM 677 C C . ILE A 1 86 ? 4.791 -0.462 -2.556 1.00 98.75 86 ILE A C 1
ATOM 679 O O . ILE A 1 86 ? 5.951 -0.055 -2.615 1.00 98.75 86 ILE A O 1
ATOM 683 N N . HIS A 1 87 ? 4.082 -0.801 -3.637 1.00 98.50 87 HIS A N 1
ATOM 684 C CA . HIS A 1 87 ? 4.522 -0.589 -5.017 1.00 98.50 87 HIS A CA 1
ATOM 685 C C . HIS A 1 87 ? 5.968 -0.998 -5.289 1.00 98.50 87 HIS A C 1
ATOM 687 O O . HIS A 1 87 ? 6.776 -0.207 -5.776 1.00 98.50 87 HIS A O 1
ATOM 693 N N . ALA A 1 88 ? 6.313 -2.229 -4.907 1.00 98.69 88 ALA A N 1
ATOM 694 C CA . ALA A 1 88 ? 7.621 -2.834 -5.124 1.00 98.69 88 ALA A CA 1
ATOM 695 C C . ALA A 1 88 ? 8.809 -1.970 -4.644 1.00 98.69 88 ALA A C 1
ATOM 697 O O . ALA A 1 88 ? 9.918 -2.085 -5.167 1.00 98.69 88 ALA A O 1
ATOM 698 N N . ASN A 1 89 ? 8.596 -1.083 -3.666 1.00 98.56 89 ASN A N 1
ATOM 699 C CA . ASN A 1 89 ? 9.631 -0.223 -3.104 1.00 98.56 89 ASN A CA 1
ATOM 700 C C . ASN A 1 89 ? 10.192 -0.855 -1.824 1.00 98.56 89 ASN A C 1
ATOM 702 O O . ASN A 1 89 ? 9.826 -0.496 -0.700 1.00 98.56 89 ASN A O 1
ATOM 706 N N . TRP A 1 90 ? 11.079 -1.832 -2.006 1.00 98.56 90 TRP A N 1
ATOM 707 C CA . TRP A 1 90 ? 11.669 -2.580 -0.900 1.00 98.56 90 TRP A CA 1
ATOM 708 C C . TRP A 1 90 ? 12.440 -1.701 0.101 1.00 98.56 90 TRP A C 1
ATOM 710 O O . TRP A 1 90 ? 12.192 -1.862 1.299 1.00 98.56 90 TRP A O 1
ATOM 720 N N . PRO A 1 91 ? 13.278 -0.725 -0.313 1.00 98.38 91 PRO A N 1
ATOM 721 C CA . PRO A 1 91 ? 13.953 0.173 0.630 1.00 98.38 91 PRO A CA 1
ATOM 722 C C . PRO A 1 91 ? 12.988 0.932 1.555 1.00 98.38 91 PRO A C 1
ATOM 724 O O . PRO A 1 91 ? 13.257 1.083 2.749 1.00 98.38 91 PRO A O 1
ATOM 727 N N . ALA A 1 92 ? 11.837 1.367 1.032 1.00 98.38 92 ALA A N 1
ATOM 728 C CA . ALA A 1 92 ? 10.806 2.031 1.825 1.00 98.38 92 ALA A CA 1
ATOM 729 C C . ALA A 1 92 ? 10.138 1.073 2.825 1.00 98.38 92 ALA A C 1
ATOM 731 O O . ALA A 1 92 ? 10.027 1.394 4.010 1.00 98.38 92 ALA A O 1
ATOM 732 N N . LEU A 1 93 ? 9.758 -0.131 2.379 1.00 98.75 93 LEU A N 1
ATOM 733 C CA . LEU A 1 93 ? 9.186 -1.155 3.258 1.00 98.75 93 LEU A CA 1
ATOM 734 C C . LEU A 1 93 ? 10.161 -1.552 4.376 1.00 98.75 93 LEU A C 1
ATOM 736 O O . LEU A 1 93 ? 9.764 -1.648 5.537 1.00 98.75 93 LEU A O 1
ATOM 740 N N . GLN A 1 94 ? 11.444 -1.732 4.055 1.00 98.56 94 GLN A N 1
ATOM 741 C CA . GLN A 1 94 ? 12.472 -2.039 5.049 1.00 98.56 94 GLN A CA 1
ATOM 742 C C . GLN A 1 94 ? 12.584 -0.955 6.117 1.00 98.56 94 GLN A C 1
ATOM 744 O O . GLN A 1 94 ? 12.681 -1.291 7.297 1.00 98.56 94 GLN A O 1
ATOM 749 N N . ALA A 1 95 ? 12.551 0.321 5.727 1.00 98.62 95 ALA A N 1
ATOM 750 C CA . ALA A 1 95 ? 12.622 1.428 6.675 1.00 98.62 95 ALA A CA 1
ATOM 751 C C . ALA A 1 95 ? 11.448 1.400 7.668 1.00 98.62 95 ALA A C 1
ATOM 753 O O . ALA A 1 95 ? 11.666 1.545 8.871 1.00 98.62 95 ALA A O 1
ATOM 754 N N . VAL A 1 96 ? 10.224 1.138 7.192 1.00 98.69 96 VAL A N 1
ATOM 755 C CA . VAL A 1 96 ? 9.036 1.028 8.060 1.00 98.69 96 VAL A CA 1
ATOM 756 C C . VAL A 1 96 ? 9.153 -0.161 9.011 1.00 98.69 96 VAL A C 1
ATOM 758 O O . VAL A 1 96 ? 8.972 -0.011 10.216 1.00 98.69 96 VAL A O 1
ATOM 761 N N . VAL A 1 97 ? 9.519 -1.338 8.500 1.00 97.81 97 VAL A N 1
ATOM 762 C CA . VAL A 1 97 ? 9.643 -2.562 9.310 1.00 97.81 97 VAL A CA 1
ATOM 763 C C . VAL A 1 97 ? 10.752 -2.445 10.360 1.00 97.81 97 VAL A C 1
ATOM 765 O O . VAL A 1 97 ? 10.636 -3.003 11.449 1.00 97.81 97 VAL A O 1
ATOM 768 N N . GLN A 1 98 ? 11.829 -1.717 10.061 1.00 98.06 98 GLN A N 1
ATOM 769 C CA . GLN A 1 98 ? 12.881 -1.425 11.036 1.00 98.06 98 GLN A CA 1
ATOM 770 C C . GLN A 1 98 ? 12.409 -0.433 12.104 1.00 98.06 98 GLN A C 1
ATOM 772 O O . GLN A 1 98 ? 12.695 -0.639 13.283 1.00 98.06 98 GLN A O 1
ATOM 777 N N . ALA A 1 99 ? 11.686 0.619 11.706 1.00 98.19 99 ALA A N 1
ATOM 778 C CA . ALA A 1 99 ? 11.156 1.625 12.624 1.00 98.19 99 ALA A CA 1
ATOM 779 C C . ALA A 1 99 ? 10.092 1.055 13.573 1.00 98.19 99 ALA A C 1
ATOM 781 O O . ALA A 1 99 ? 10.033 1.449 14.733 1.00 98.19 99 ALA A O 1
ATOM 782 N N . GLU A 1 100 ? 9.299 0.096 13.097 1.00 97.38 100 GLU A N 1
ATOM 783 C CA . GLU A 1 100 ? 8.169 -0.487 13.826 1.00 97.38 100 GLU A CA 1
ATOM 784 C C . GLU A 1 100 ? 8.410 -1.964 14.176 1.00 97.38 100 GLU A C 1
ATOM 786 O O . GLU A 1 100 ? 7.486 -2.765 14.201 1.00 97.38 100 GLU A O 1
ATOM 791 N N . SER A 1 101 ? 9.661 -2.359 14.439 1.00 95.62 101 SER A N 1
ATOM 792 C CA . SER A 1 101 ? 10.064 -3.771 14.623 1.00 95.62 101 SER A CA 1
ATOM 793 C C . SER A 1 101 ? 9.378 -4.539 15.771 1.00 95.62 101 SER A C 1
ATOM 795 O O . SER A 1 101 ? 9.581 -5.748 15.912 1.00 95.62 101 SER A O 1
ATOM 797 N N . ASP A 1 102 ? 8.599 -3.849 16.599 1.00 95.94 102 ASP A N 1
ATOM 798 C CA . ASP A 1 102 ? 7.873 -4.342 17.764 1.00 95.94 102 ASP A CA 1
ATOM 799 C C . ASP A 1 102 ? 6.356 -4.502 17.540 1.00 95.94 102 ASP A C 1
ATOM 801 O O . ASP A 1 102 ? 5.637 -4.711 18.512 1.00 95.94 102 ASP A O 1
ATOM 805 N N . PHE A 1 103 ? 5.855 -4.429 16.298 1.00 97.25 103 PHE A N 1
ATOM 806 C CA . PHE A 1 103 ? 4.442 -4.720 16.014 1.00 97.25 103 PHE A CA 1
ATOM 807 C C . PHE A 1 103 ? 4.062 -6.175 16.347 1.00 97.25 103 PHE A C 1
ATOM 809 O O . PHE A 1 103 ? 4.834 -7.112 16.127 1.00 97.25 103 PHE A O 1
ATOM 816 N N . ASP A 1 104 ? 2.830 -6.375 16.815 1.00 96.88 104 ASP A N 1
ATOM 817 C CA . ASP A 1 104 ? 2.242 -7.694 17.073 1.00 96.88 104 ASP A CA 1
ATOM 818 C C . ASP A 1 104 ? 1.459 -8.219 15.862 1.00 96.88 104 ASP A C 1
ATOM 820 O O . ASP A 1 104 ? 1.456 -9.423 15.589 1.00 96.88 104 ASP A O 1
ATOM 824 N N . TYR A 1 105 ? 0.814 -7.310 15.122 1.00 98.00 105 TYR A N 1
ATOM 825 C CA . TYR A 1 105 ? 0.047 -7.618 13.917 1.00 98.00 105 TYR A CA 1
ATOM 826 C C . TYR A 1 105 ? 0.420 -6.687 12.766 1.00 98.00 105 TYR A C 1
ATOM 828 O O . TYR A 1 105 ? 0.657 -5.500 12.977 1.00 98.00 105 TYR A O 1
ATOM 836 N N . LEU A 1 106 ? 0.400 -7.211 11.542 1.00 98.69 106 LEU A N 1
ATOM 837 C CA . LEU A 1 106 ? 0.570 -6.440 10.314 1.00 98.69 106 LEU A CA 1
ATOM 838 C C . LEU A 1 106 ? -0.673 -6.569 9.434 1.00 98.69 106 LEU A C 1
ATOM 840 O O . LEU A 1 106 ? -1.050 -7.674 9.026 1.00 98.69 106 LEU A O 1
ATOM 844 N N . PHE A 1 107 ? -1.297 -5.431 9.138 1.00 98.81 107 PHE A N 1
ATOM 845 C CA . PHE A 1 107 ? -2.412 -5.300 8.205 1.00 98.81 107 PHE A CA 1
ATOM 846 C C . PHE A 1 107 ? -1.921 -4.619 6.931 1.00 98.81 107 PHE A C 1
ATOM 848 O O . PHE A 1 107 ? -1.308 -3.554 6.984 1.00 98.81 107 PHE A O 1
ATOM 855 N N . PHE A 1 108 ? -2.208 -5.224 5.785 1.00 98.88 108 PHE A N 1
ATOM 856 C CA . PHE A 1 108 ? -1.802 -4.718 4.484 1.00 98.88 108 PHE A CA 1
ATOM 857 C C . PHE A 1 108 ? -3.018 -4.392 3.607 1.00 98.88 108 PHE A C 1
ATOM 859 O O . PHE A 1 108 ? -3.921 -5.212 3.455 1.00 98.88 108 PHE A O 1
ATOM 866 N N . LEU A 1 109 ? -3.060 -3.187 3.041 1.00 98.81 109 LEU A N 1
ATOM 867 C CA . LEU A 1 109 ? -4.250 -2.655 2.370 1.00 98.81 109 LEU A CA 1
ATOM 868 C C . LEU A 1 109 ? -4.179 -2.697 0.835 1.00 98.81 109 LEU A C 1
ATOM 870 O O . LEU A 1 109 ? -5.008 -2.066 0.191 1.00 98.81 109 LEU A O 1
ATOM 874 N N . GLY A 1 110 ? -3.242 -3.443 0.245 1.00 98.50 110 GLY A N 1
ATOM 875 C CA . GLY A 1 110 ? -3.138 -3.631 -1.207 1.00 98.50 110 GLY A CA 1
ATOM 876 C C . GLY A 1 110 ? -2.051 -2.791 -1.878 1.00 98.50 110 GLY A C 1
ATOM 877 O O . GLY A 1 110 ? -1.452 -1.910 -1.260 1.00 98.50 110 GLY A O 1
ATOM 878 N N . ASP A 1 111 ? -1.798 -3.116 -3.145 1.00 98.69 111 ASP A N 1
ATOM 879 C CA . ASP A 1 111 ? -0.794 -2.547 -4.047 1.00 98.69 111 ASP A CA 1
ATOM 880 C C . ASP A 1 111 ? 0.662 -2.864 -3.648 1.00 98.69 111 ASP A C 1
ATOM 882 O O . ASP A 1 111 ? 1.449 -2.012 -3.228 1.00 98.69 111 ASP A O 1
ATOM 886 N N . LEU A 1 112 ? 1.041 -4.140 -3.788 1.00 98.50 112 LEU A N 1
ATOM 887 C CA . LEU A 1 112 ? 2.408 -4.650 -3.588 1.00 98.50 112 LEU A CA 1
ATOM 888 C C . LEU A 1 112 ? 3.318 -4.430 -4.782 1.00 98.50 112 LEU A C 1
ATOM 890 O O . LEU A 1 112 ? 4.532 -4.338 -4.612 1.00 98.50 112 LEU A O 1
ATOM 894 N N . VAL A 1 113 ? 2.737 -4.433 -5.975 1.00 98.69 113 VAL A N 1
ATOM 895 C CA . VAL A 1 113 ? 3.449 -4.499 -7.252 1.00 98.69 113 VAL A CA 1
ATOM 896 C C . VAL A 1 113 ? 3.305 -3.195 -8.033 1.00 98.69 113 VAL A C 1
ATOM 898 O O . VAL A 1 113 ? 2.671 -2.241 -7.576 1.00 98.69 113 VAL A O 1
ATOM 901 N N . ASP A 1 114 ? 3.907 -3.177 -9.218 1.00 97.81 114 ASP A N 1
ATOM 902 C CA . ASP A 1 114 ? 4.068 -2.028 -10.104 1.00 97.81 114 ASP A CA 1
ATOM 903 C C . ASP A 1 114 ? 4.928 -0.893 -9.521 1.00 97.81 114 ASP A C 1
ATOM 905 O O . ASP A 1 114 ? 5.194 -0.807 -8.324 1.00 97.81 114 ASP A O 1
ATOM 909 N N . TYR A 1 115 ? 5.394 -0.027 -10.421 1.00 97.50 115 TYR A N 1
ATOM 910 C CA . TYR A 1 115 ? 6.225 1.159 -10.178 1.00 97.50 115 TYR A CA 1
ATOM 911 C C . TYR A 1 115 ? 7.638 0.897 -9.642 1.00 97.50 115 TYR A C 1
ATOM 913 O O . TYR A 1 115 ? 8.598 1.245 -10.326 1.00 97.50 115 TYR A O 1
ATOM 921 N N . GLY A 1 116 ? 7.794 0.330 -8.447 1.00 97.94 116 GLY A N 1
ATOM 922 C CA . GLY A 1 116 ? 9.099 0.092 -7.831 1.00 97.94 116 GLY A CA 1
ATOM 923 C C . GLY A 1 116 ? 9.877 -1.075 -8.456 1.00 97.94 116 GLY A C 1
ATOM 924 O O . GLY A 1 116 ? 9.320 -1.877 -9.215 1.00 97.94 116 GLY A O 1
ATOM 925 N N . PRO A 1 117 ? 11.184 -1.182 -8.163 1.00 98.25 117 PRO A N 1
ATOM 926 C CA . PRO A 1 117 ? 12.055 -2.161 -8.807 1.00 98.25 117 PRO A CA 1
ATOM 927 C C . PRO A 1 117 ? 12.058 -3.555 -8.160 1.00 98.25 117 PRO A C 1
ATOM 929 O O . PRO A 1 117 ? 12.539 -4.498 -8.783 1.00 98.25 117 PRO A O 1
ATOM 932 N N . ASP A 1 118 ? 11.522 -3.709 -6.945 1.00 98.44 118 ASP A N 1
ATOM 933 C CA . ASP A 1 118 ? 11.753 -4.883 -6.094 1.00 98.44 118 ASP A CA 1
ATOM 934 C C . ASP A 1 118 ? 10.450 -5.620 -5.704 1.00 98.44 118 ASP A C 1
ATOM 936 O O . ASP A 1 118 ? 10.097 -5.684 -4.519 1.00 98.44 118 ASP A O 1
ATOM 940 N N . PRO A 1 119 ? 9.698 -6.205 -6.659 1.00 98.69 119 PRO A N 1
ATOM 941 C CA . PRO A 1 119 ? 8.416 -6.842 -6.355 1.00 98.69 119 PRO A CA 1
ATOM 942 C C . PRO A 1 119 ? 8.568 -8.119 -5.518 1.00 98.69 119 PRO A C 1
ATOM 944 O O . PRO A 1 119 ? 7.812 -8.322 -4.573 1.00 98.69 119 PRO A O 1
ATOM 947 N N . GLU A 1 120 ? 9.557 -8.967 -5.821 1.00 98.44 120 GLU A N 1
ATOM 948 C CA . GLU A 1 120 ? 9.758 -10.260 -5.148 1.00 98.44 120 GLU A CA 1
ATOM 949 C C . GLU A 1 120 ? 9.950 -10.126 -3.623 1.00 98.44 120 GLU A C 1
ATOM 951 O O . GLU A 1 120 ? 9.174 -10.736 -2.884 1.00 98.44 120 GLU A O 1
ATOM 956 N N . PRO A 1 121 ? 10.900 -9.320 -3.099 1.00 98.62 121 PRO A N 1
ATOM 957 C CA . PRO A 1 121 ? 11.065 -9.204 -1.650 1.00 98.62 121 PRO A CA 1
ATOM 958 C C . PRO A 1 121 ? 9.858 -8.548 -0.963 1.00 98.62 121 PRO A C 1
ATOM 960 O O . PRO A 1 121 ? 9.531 -8.924 0.164 1.00 98.62 121 PRO A O 1
ATOM 963 N N . CYS A 1 122 ? 9.153 -7.624 -1.629 1.00 98.81 122 CYS A N 1
ATOM 964 C CA . CYS A 1 122 ? 7.935 -7.018 -1.085 1.00 98.81 122 CYS A CA 1
ATOM 965 C C . CYS A 1 122 ? 6.805 -8.048 -0.945 1.00 98.81 122 CYS A C 1
ATOM 967 O O . CYS A 1 122 ? 6.193 -8.159 0.122 1.00 98.81 122 CYS A O 1
ATOM 969 N N . VAL A 1 123 ? 6.553 -8.831 -1.999 1.00 98.81 123 VAL A N 1
ATOM 970 C CA . VAL A 1 123 ? 5.508 -9.861 -1.995 1.00 98.81 123 VAL A CA 1
ATOM 971 C C . VAL A 1 123 ? 5.851 -10.986 -1.020 1.00 98.81 123 VAL A C 1
ATOM 973 O O . VAL A 1 123 ? 4.991 -11.374 -0.229 1.00 98.81 123 VAL A O 1
ATOM 976 N N . ASP A 1 124 ? 7.095 -11.480 -1.002 1.00 98.44 124 ASP A N 1
ATOM 977 C CA . ASP A 1 124 ? 7.505 -12.537 -0.069 1.00 98.44 124 ASP A CA 1
ATOM 978 C C . ASP A 1 124 ? 7.368 -12.087 1.394 1.00 98.44 124 ASP A C 1
ATOM 980 O O . ASP A 1 124 ? 6.847 -12.845 2.218 1.00 98.44 124 ASP A O 1
ATOM 984 N N . TYR A 1 125 ? 7.757 -10.847 1.716 1.00 98.69 125 TYR A N 1
ATOM 985 C CA . TYR A 1 125 ? 7.625 -10.307 3.069 1.00 98.69 125 TYR A CA 1
ATOM 986 C C . TYR A 1 125 ? 6.163 -10.254 3.524 1.00 98.69 125 TYR A C 1
ATOM 988 O O . TYR A 1 125 ? 5.830 -10.771 4.596 1.00 98.69 125 TYR A O 1
ATOM 996 N N . ILE A 1 126 ? 5.281 -9.675 2.705 1.00 98.69 126 ILE A N 1
ATOM 997 C CA . ILE A 1 126 ? 3.864 -9.513 3.051 1.00 98.69 126 ILE A CA 1
ATOM 998 C C . ILE A 1 126 ? 3.158 -10.865 3.107 1.00 98.69 126 ILE A C 1
ATOM 1000 O O . ILE A 1 126 ? 2.478 -11.145 4.093 1.00 98.69 126 ILE A O 1
ATOM 1004 N N . ARG A 1 127 ? 3.416 -11.767 2.153 1.00 98.31 127 ARG A N 1
ATOM 1005 C CA . ARG A 1 127 ? 2.878 -13.136 2.165 1.00 98.31 127 ARG A CA 1
ATOM 1006 C C . ARG A 1 127 ? 3.251 -13.914 3.431 1.00 98.31 127 ARG A C 1
ATOM 1008 O O . ARG A 1 127 ? 2.485 -14.771 3.868 1.00 98.31 127 ARG A O 1
ATOM 1015 N N . ARG A 1 128 ? 4.438 -13.676 4.001 1.00 97.88 128 ARG A N 1
ATOM 1016 C CA . ARG A 1 128 ? 4.914 -14.374 5.210 1.00 97.88 128 ARG A CA 1
ATOM 1017 C C . ARG A 1 128 ? 4.482 -13.724 6.517 1.00 97.88 128 ARG A C 1
ATOM 1019 O O . ARG A 1 128 ? 4.392 -14.433 7.517 1.00 97.88 128 ARG A O 1
ATOM 1026 N N . THR A 1 129 ? 4.296 -12.408 6.521 1.00 98.31 129 THR A N 1
ATOM 1027 C CA . THR A 1 129 ? 4.248 -11.617 7.761 1.00 98.31 129 THR A CA 1
ATOM 1028 C C . THR A 1 129 ? 2.885 -10.986 8.009 1.00 98.31 129 THR A C 1
ATOM 1030 O O . THR A 1 129 ? 2.510 -10.812 9.165 1.00 98.31 129 THR A O 1
ATOM 1033 N N . ALA A 1 130 ? 2.128 -10.655 6.958 1.00 98.38 130 ALA A N 1
ATOM 1034 C CA . ALA A 1 130 ? 0.825 -10.023 7.112 1.00 98.38 130 ALA A CA 1
ATOM 1035 C C . ALA A 1 130 ? -0.191 -10.988 7.731 1.00 98.38 130 ALA A C 1
ATOM 1037 O O . ALA A 1 130 ? -0.406 -12.100 7.247 1.00 98.38 130 ALA A O 1
ATOM 1038 N N . ASN A 1 131 ? -0.857 -10.531 8.788 1.00 98.31 131 ASN A N 1
ATOM 1039 C CA . ASN A 1 131 ? -1.969 -11.244 9.410 1.00 98.31 131 ASN A CA 1
ATOM 1040 C C . ASN A 1 131 ? -3.269 -11.022 8.631 1.00 98.31 131 ASN A C 1
ATOM 1042 O O . ASN A 1 131 ? -4.145 -11.884 8.623 1.00 98.31 131 ASN A O 1
ATOM 1046 N N . VAL A 1 132 ? -3.390 -9.847 8.012 1.00 98.44 132 VAL A N 1
ATOM 1047 C CA . VAL A 1 132 ? -4.556 -9.380 7.262 1.00 98.44 132 VAL A CA 1
ATOM 1048 C C . VAL A 1 132 ? -4.041 -8.715 6.001 1.00 98.44 132 VAL A C 1
ATOM 1050 O O . VAL A 1 132 ? -3.119 -7.902 6.065 1.00 98.44 132 VAL A O 1
ATOM 1053 N N . TYR A 1 133 ? -4.633 -9.049 4.863 1.00 98.62 133 TYR A N 1
ATOM 1054 C CA . TYR A 1 133 ? -4.296 -8.435 3.589 1.00 98.62 133 TYR A CA 1
ATOM 1055 C C . TYR A 1 133 ? -5.524 -8.372 2.688 1.00 98.62 133 TYR A C 1
ATOM 1057 O O . TYR A 1 133 ? -6.371 -9.267 2.713 1.00 98.62 133 TYR A O 1
ATOM 1065 N N . VAL A 1 134 ? -5.600 -7.320 1.881 1.00 98.75 134 VAL A N 1
ATOM 1066 C CA . VAL A 1 134 ? -6.561 -7.197 0.781 1.00 98.75 134 VAL A CA 1
ATOM 1067 C C . VAL A 1 134 ? -5.836 -6.880 -0.516 1.00 98.75 134 VAL A C 1
ATOM 1069 O O . VAL A 1 134 ? -4.700 -6.411 -0.513 1.00 98.75 134 VAL A O 1
ATOM 1072 N N . GLN A 1 135 ? -6.504 -7.170 -1.623 1.00 98.12 135 GLN A N 1
ATOM 1073 C CA . GLN A 1 135 ? -5.999 -6.931 -2.962 1.00 98.12 135 GLN A CA 1
ATOM 1074 C C . GLN A 1 135 ? -6.141 -5.457 -3.342 1.00 98.12 135 GLN A C 1
ATOM 1076 O O . GLN A 1 135 ? -7.224 -4.890 -3.198 1.00 98.12 135 GLN A O 1
ATOM 1081 N N . GLY A 1 136 ? -5.068 -4.860 -3.860 1.00 98.56 136 GLY A N 1
ATOM 1082 C CA . GLY A 1 136 ? -5.120 -3.574 -4.548 1.00 98.56 136 GLY A CA 1
ATOM 1083 C C . GLY A 1 136 ? -5.416 -3.709 -6.041 1.00 98.56 136 GLY A C 1
ATOM 1084 O O . GLY A 1 136 ? -5.434 -4.813 -6.596 1.00 98.56 136 GLY A O 1
ATOM 1085 N N . ASN A 1 137 ? -5.675 -2.593 -6.721 1.00 98.44 137 ASN A N 1
ATOM 1086 C CA . ASN A 1 137 ? -5.967 -2.629 -8.155 1.00 98.44 137 ASN A CA 1
ATOM 1087 C C . ASN A 1 137 ? -4.735 -3.048 -8.973 1.00 98.44 137 ASN A C 1
ATOM 1089 O O . ASN A 1 137 ? -4.890 -3.755 -9.969 1.00 98.44 137 ASN A O 1
ATOM 1093 N N . HIS A 1 138 ? -3.519 -2.699 -8.541 1.00 98.44 138 HIS A N 1
ATOM 1094 C CA . HIS A 1 138 ? -2.287 -3.134 -9.205 1.00 98.44 138 HIS A CA 1
ATOM 1095 C C . HIS A 1 138 ? -2.015 -4.625 -8.989 1.00 98.44 138 HIS A C 1
ATOM 1097 O O . HIS A 1 138 ? -1.658 -5.333 -9.935 1.00 98.44 138 HIS A O 1
ATOM 1103 N N . ASP A 1 139 ? -2.285 -5.130 -7.782 1.00 98.56 139 ASP A N 1
ATOM 1104 C CA . ASP A 1 139 ? -2.197 -6.562 -7.485 1.00 98.56 139 ASP A CA 1
ATOM 1105 C C . ASP A 1 139 ? -3.163 -7.366 -8.356 1.00 98.56 139 ASP A C 1
ATOM 1107 O O . ASP A 1 139 ? -2.771 -8.357 -8.972 1.00 98.56 139 ASP A O 1
ATOM 1111 N N . HIS A 1 140 ? -4.421 -6.917 -8.435 1.00 98.31 140 HIS A N 1
ATOM 1112 C CA . HIS A 1 140 ? -5.458 -7.531 -9.260 1.00 98.31 140 HIS A CA 1
ATOM 1113 C C . HIS A 1 140 ? -5.046 -7.554 -10.734 1.00 98.31 140 HIS A C 1
ATOM 1115 O O . HIS A 1 140 ? -5.135 -8.574 -11.420 1.00 98.31 140 HIS A O 1
ATOM 1121 N N . ALA A 1 141 ? -4.545 -6.423 -11.219 1.00 98.19 141 ALA A N 1
ATOM 1122 C CA . ALA A 1 141 ? -4.188 -6.250 -12.608 1.00 98.19 141 ALA A CA 1
ATOM 1123 C C . ALA A 1 141 ? -2.975 -7.103 -13.023 1.00 98.19 141 ALA A C 1
ATOM 1125 O O . ALA A 1 141 ? -2.970 -7.642 -14.132 1.00 98.19 141 ALA A O 1
ATOM 1126 N N . LEU A 1 142 ? -1.988 -7.300 -12.138 1.00 98.19 142 LEU A N 1
ATOM 1127 C CA . LEU A 1 142 ? -0.896 -8.256 -12.357 1.00 98.19 142 LEU A CA 1
ATOM 1128 C C . LEU A 1 142 ? -1.380 -9.707 -12.265 1.00 98.19 142 LEU A C 1
ATOM 1130 O O . LEU A 1 142 ? -1.024 -10.525 -13.113 1.00 98.19 142 LEU A O 1
ATOM 1134 N N . ALA A 1 143 ? -2.195 -10.021 -11.257 1.00 97.44 143 ALA A N 1
ATOM 1135 C CA . ALA A 1 143 ? -2.668 -11.372 -10.964 1.00 97.44 143 ALA A CA 1
ATOM 1136 C C . ALA A 1 143 ? -3.551 -11.971 -12.071 1.00 97.44 143 ALA A C 1
ATOM 1138 O O . ALA A 1 143 ? -3.516 -13.186 -12.295 1.00 97.44 143 ALA A O 1
ATOM 1139 N N . PHE A 1 144 ? -4.345 -11.133 -12.742 1.00 96.94 144 PHE A N 1
ATOM 1140 C CA . PHE A 1 144 ? -5.330 -11.557 -13.743 1.00 96.94 144 PHE A CA 1
ATOM 1141 C C . PHE A 1 144 ? -5.054 -11.039 -15.156 1.00 96.94 144 PHE A C 1
ATOM 1143 O O . PHE A 1 144 ? -5.829 -11.342 -16.060 1.00 96.94 144 PHE A O 1
ATOM 1150 N N . ASP A 1 145 ? -3.961 -10.298 -15.353 1.00 94.88 145 ASP A N 1
ATOM 1151 C CA . ASP A 1 145 ? -3.587 -9.703 -16.641 1.00 94.88 145 ASP A CA 1
ATOM 1152 C C . ASP A 1 145 ? -4.705 -8.815 -17.232 1.00 94.88 145 ASP A C 1
ATOM 1154 O O . ASP A 1 145 ? -5.108 -8.931 -18.389 1.00 94.88 145 ASP A O 1
ATOM 1158 N N . VAL A 1 146 ? -5.249 -7.926 -16.392 1.00 95.88 146 VAL A N 1
ATOM 1159 C CA . VAL A 1 146 ? -6.348 -6.995 -16.725 1.00 95.88 146 VAL A CA 1
ATOM 1160 C C . VAL A 1 146 ? -5.926 -5.541 -16.533 1.00 95.88 146 VAL A C 1
ATOM 1162 O O . VAL A 1 146 ? -4.870 -5.263 -15.986 1.00 95.88 146 VAL A O 1
ATOM 1165 N N . ASP A 1 147 ? -6.719 -4.571 -16.978 1.00 93.44 147 ASP A N 1
ATOM 1166 C CA . ASP A 1 147 ? -6.382 -3.154 -16.795 1.00 93.44 147 ASP A CA 1
ATOM 1167 C C . ASP A 1 147 ? -6.374 -2.732 -15.307 1.00 93.44 147 ASP A C 1
ATOM 1169 O O . ASP A 1 147 ? -7.206 -3.198 -14.534 1.00 93.44 147 ASP A O 1
ATOM 1173 N N . CYS A 1 148 ? -5.451 -1.841 -14.907 1.00 90.38 148 CYS A N 1
ATOM 1174 C CA . CYS A 1 148 ? -5.376 -1.317 -13.528 1.00 90.38 148 CYS A CA 1
ATOM 1175 C C . CYS A 1 148 ? -6.519 -0.352 -13.178 1.00 90.38 148 CYS A C 1
ATOM 1177 O O . CYS A 1 148 ? -6.623 0.032 -12.017 1.00 90.38 148 CYS A O 1
ATOM 1179 N N . GLY A 1 149 ? -7.269 0.157 -14.166 1.00 89.44 149 GLY A N 1
ATOM 1180 C CA . GLY A 1 149 ? -8.264 1.218 -13.969 1.00 89.44 149 GLY A CA 1
ATOM 1181 C C . GLY A 1 149 ? -7.670 2.579 -13.583 1.00 89.44 149 GLY A C 1
ATOM 1182 O O . GLY A 1 149 ? -8.402 3.518 -13.279 1.00 89.44 149 GLY A O 1
ATOM 1183 N N . CYS A 1 150 ? -6.342 2.699 -13.599 1.00 87.62 150 CYS A N 1
ATOM 1184 C CA . CYS A 1 150 ? -5.609 3.874 -13.167 1.00 87.62 150 CYS A CA 1
ATOM 1185 C C . CYS A 1 150 ? -5.552 4.962 -14.260 1.00 87.62 150 CYS A C 1
ATOM 1187 O O . CYS A 1 150 ? -5.752 4.705 -15.450 1.00 87.62 150 CYS A O 1
ATOM 1189 N N . ARG A 1 151 ? -5.300 6.220 -13.862 1.00 87.00 151 ARG A N 1
ATOM 1190 C CA . ARG A 1 151 ? -5.207 7.358 -14.799 1.00 87.00 151 ARG A CA 1
ATOM 1191 C C . ARG A 1 151 ? -4.140 7.086 -15.868 1.00 87.00 151 ARG A C 1
ATOM 1193 O O . ARG A 1 151 ? -3.104 6.510 -15.556 1.00 87.00 151 ARG A O 1
ATOM 1200 N N . GLN A 1 152 ? -4.371 7.541 -17.103 1.00 83.38 152 GLN A N 1
ATOM 1201 C CA . GLN A 1 152 ? -3.555 7.194 -18.278 1.00 83.38 152 GLN A CA 1
ATOM 1202 C C . GLN A 1 152 ? -2.034 7.317 -18.069 1.00 83.38 152 GLN A C 1
ATOM 1204 O O . GLN A 1 152 ? -1.289 6.431 -18.468 1.00 83.38 152 GLN A O 1
ATOM 1209 N N . ASP A 1 153 ? -1.568 8.387 -17.423 1.00 82.81 153 ASP A N 1
ATOM 1210 C CA . ASP A 1 153 ? -0.138 8.607 -17.180 1.00 82.81 153 ASP A CA 1
ATOM 1211 C C . ASP A 1 153 ? 0.483 7.586 -16.214 1.00 82.81 153 ASP A C 1
ATOM 1213 O O . ASP A 1 153 ? 1.647 7.235 -16.367 1.00 82.81 153 ASP A O 1
ATOM 1217 N N . PHE A 1 154 ? -0.285 7.088 -15.247 1.00 90.19 154 PHE A N 1
ATOM 1218 C CA . PHE A 1 154 ? 0.121 5.993 -14.362 1.00 90.19 154 PHE A CA 1
ATOM 1219 C C . PHE A 1 154 ? -0.081 4.622 -15.009 1.00 90.19 154 PHE A C 1
ATOM 1221 O O . PHE A 1 154 ? 0.702 3.704 -14.776 1.00 90.19 154 PHE A O 1
ATOM 1228 N N . ARG A 1 155 ? -1.092 4.493 -15.869 1.00 92.62 155 ARG A N 1
ATOM 1229 C CA . ARG A 1 155 ? -1.403 3.265 -16.598 1.00 92.62 155 ARG A CA 1
ATOM 1230 C C . ARG A 1 155 ? -0.245 2.804 -17.476 1.00 92.62 155 ARG A C 1
ATOM 1232 O O . ARG A 1 155 ? 0.096 1.628 -17.444 1.00 92.62 155 ARG A O 1
ATOM 1239 N N . ASP A 1 156 ? 0.392 3.709 -18.213 1.00 93.88 156 ASP A N 1
ATOM 1240 C CA . ASP A 1 156 ? 1.509 3.345 -19.097 1.00 93.88 156 ASP A CA 1
ATOM 1241 C C . ASP A 1 156 ? 2.751 2.889 -18.297 1.00 93.88 156 ASP A C 1
ATOM 1243 O O . ASP A 1 156 ? 3.460 1.957 -18.697 1.00 93.88 156 ASP A O 1
ATOM 1247 N N . LEU A 1 157 ? 2.965 3.474 -17.111 1.00 96.19 157 LEU A N 1
ATOM 1248 C CA . LEU A 1 157 ? 3.998 3.036 -16.165 1.00 96.19 157 LEU A CA 1
ATOM 1249 C C . LEU A 1 157 ? 3.667 1.661 -15.571 1.00 96.19 157 LEU A C 1
ATOM 1251 O O . LEU A 1 157 ? 4.542 0.799 -15.501 1.00 96.19 157 LEU A O 1
ATOM 1255 N N . SER A 1 158 ? 2.407 1.439 -15.187 1.00 96.69 158 SER A N 1
ATOM 1256 C CA . SER A 1 158 ? 1.913 0.152 -14.685 1.00 96.69 158 SER A CA 1
ATOM 1257 C C . SER A 1 158 ? 2.069 -0.947 -15.731 1.00 96.69 158 SER A C 1
ATOM 1259 O O . SER A 1 158 ? 2.639 -1.981 -15.425 1.00 96.69 158 SER A O 1
ATOM 1261 N N . LEU A 1 159 ? 1.682 -0.722 -16.990 1.00 97.00 159 LEU A N 1
ATOM 1262 C CA . LEU A 1 159 ? 1.861 -1.718 -18.054 1.00 97.00 159 LEU A CA 1
ATOM 1263 C C . LEU A 1 159 ? 3.334 -2.109 -18.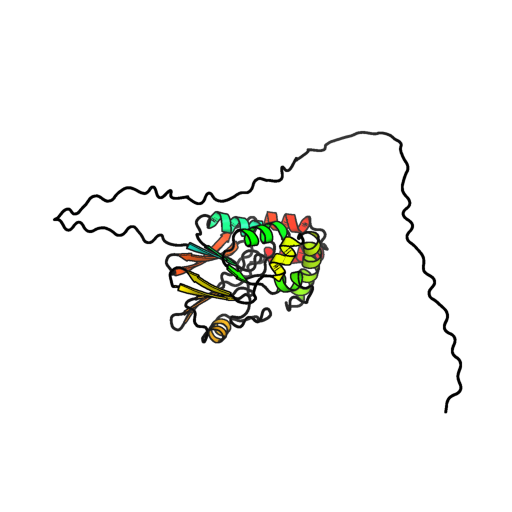244 1.00 97.00 159 LEU A C 1
ATOM 1265 O O . LEU A 1 159 ? 3.646 -3.292 -18.384 1.00 97.00 159 LEU A O 1
ATOM 1269 N N . SER A 1 160 ? 4.236 -1.126 -18.212 1.00 96.69 160 SER A N 1
ATOM 1270 C CA . SER A 1 160 ? 5.676 -1.359 -18.373 1.00 96.69 160 SER A CA 1
ATOM 1271 C C . SER A 1 160 ? 6.265 -2.126 -17.184 1.00 96.69 160 SER A C 1
ATOM 1273 O O . SER A 1 160 ? 6.974 -3.117 -17.361 1.00 96.69 160 SER A O 1
ATOM 1275 N N . THR A 1 161 ? 5.949 -1.687 -15.964 1.00 97.75 161 THR A N 1
ATOM 1276 C CA . THR A 1 161 ? 6.464 -2.296 -14.729 1.00 97.75 161 THR A CA 1
ATOM 1277 C C . THR A 1 161 ? 5.858 -3.665 -14.468 1.00 97.75 161 THR A C 1
ATOM 1279 O O . THR A 1 161 ? 6.599 -4.587 -14.149 1.00 97.75 161 THR A O 1
ATOM 1282 N N . ARG A 1 162 ? 4.566 -3.858 -14.731 1.00 97.75 162 ARG A N 1
ATOM 1283 C CA . ARG A 1 162 ? 3.894 -5.154 -14.626 1.00 97.75 162 ARG A CA 1
ATOM 1284 C C . ARG A 1 162 ? 4.491 -6.199 -15.547 1.00 97.75 162 ARG A C 1
ATOM 1286 O O . ARG A 1 162 ? 4.766 -7.309 -15.098 1.00 97.75 162 ARG A O 1
ATOM 1293 N N . ALA A 1 163 ? 4.698 -5.854 -16.820 1.00 97.50 163 ALA A N 1
ATOM 1294 C CA . ALA A 1 163 ? 5.298 -6.771 -17.783 1.00 97.50 163 ALA A CA 1
ATOM 1295 C C . ALA A 1 163 ? 6.682 -7.234 -17.305 1.00 97.50 163 ALA A C 1
ATOM 1297 O O . ALA A 1 163 ? 7.030 -8.403 -17.446 1.00 97.50 163 ALA A O 1
ATOM 1298 N N . TRP A 1 164 ? 7.450 -6.338 -16.678 1.00 98.19 164 TRP A N 1
ATOM 1299 C CA . TRP A 1 164 ? 8.710 -6.693 -16.037 1.00 98.19 164 TRP A CA 1
ATOM 1300 C C . TRP A 1 164 ? 8.512 -7.540 -14.768 1.00 98.19 164 TRP A C 1
ATOM 1302 O O . TRP A 1 164 ? 9.140 -8.592 -14.638 1.00 98.19 164 TRP A O 1
ATOM 1312 N N . HIS A 1 165 ? 7.616 -7.156 -13.858 1.00 98.44 165 HIS A N 1
ATOM 1313 C CA . HIS A 1 165 ? 7.344 -7.869 -12.602 1.00 98.44 165 HIS A CA 1
ATOM 1314 C C . HIS A 1 165 ? 6.849 -9.301 -12.833 1.00 98.44 165 HIS A C 1
ATOM 1316 O O . HIS A 1 165 ? 7.263 -10.204 -12.110 1.00 98.44 165 HIS A O 1
ATOM 1322 N N . GLN A 1 166 ? 6.056 -9.549 -13.881 1.00 97.25 166 GLN A N 1
ATOM 1323 C CA . GLN A 1 166 ? 5.640 -10.895 -14.301 1.00 97.25 166 GLN A CA 1
ATOM 1324 C C . GLN A 1 166 ? 6.830 -11.817 -14.631 1.00 97.25 166 GLN A C 1
ATOM 1326 O O . GLN A 1 166 ? 6.704 -13.035 -14.531 1.00 97.25 166 GLN A O 1
ATOM 1331 N N . THR A 1 167 ? 7.990 -11.261 -15.005 1.00 97.50 167 THR A N 1
ATOM 1332 C CA . THR A 1 167 ? 9.223 -12.041 -15.230 1.00 97.50 167 THR A CA 1
ATOM 1333 C C . THR A 1 167 ? 10.002 -12.338 -13.948 1.00 97.50 167 THR A C 1
ATOM 1335 O O . THR A 1 167 ? 10.833 -13.245 -13.942 1.00 97.50 167 THR A O 1
ATOM 1338 N N . LEU A 1 168 ? 9.748 -11.573 -12.883 1.00 98.06 168 LEU A N 1
ATOM 1339 C CA . LEU A 1 168 ? 10.444 -11.670 -11.601 1.00 98.06 168 LEU A CA 1
ATOM 1340 C C . LEU A 1 168 ? 9.681 -12.544 -10.602 1.00 98.06 168 LEU A C 1
ATOM 1342 O O . LEU A 1 168 ? 10.292 -13.306 -9.861 1.00 98.06 168 LEU A O 1
ATOM 1346 N N . LEU A 1 169 ? 8.349 -12.451 -10.583 1.00 98.19 169 LEU A N 1
ATOM 1347 C CA . LEU A 1 169 ? 7.534 -13.121 -9.577 1.00 98.19 169 LEU A CA 1
ATOM 1348 C C . LEU A 1 169 ? 7.377 -14.625 -9.869 1.00 98.19 169 LEU A C 1
ATOM 1350 O O . LEU A 1 169 ? 6.891 -15.006 -10.939 1.00 98.19 169 LEU A O 1
ATOM 1354 N N . PRO A 1 170 ? 7.718 -15.515 -8.918 1.00 96.62 170 PRO A N 1
ATOM 1355 C CA . PRO A 1 170 ? 7.449 -16.938 -9.055 1.00 96.62 170 PRO A CA 1
ATOM 1356 C C . PRO A 1 170 ? 5.942 -17.230 -8.993 1.00 96.62 170 PRO A C 1
ATOM 1358 O O . PRO A 1 170 ? 5.156 -16.484 -8.410 1.00 96.62 170 PRO A O 1
ATOM 1361 N N . LEU A 1 171 ? 5.528 -18.390 -9.518 1.00 96.44 171 LEU A N 1
ATOM 1362 C CA . LEU A 1 171 ? 4.113 -18.797 -9.557 1.00 96.44 171 LEU A CA 1
ATOM 1363 C C . LEU A 1 171 ? 3.425 -18.791 -8.183 1.00 96.44 171 LEU A C 1
ATOM 1365 O O . LEU A 1 171 ? 2.222 -18.564 -8.110 1.00 96.44 171 LEU A O 1
ATOM 1369 N N . ILE A 1 172 ? 4.170 -19.045 -7.102 1.00 97.06 172 ILE A N 1
ATOM 1370 C CA . ILE A 1 172 ? 3.629 -18.999 -5.738 1.00 97.06 172 ILE A CA 1
ATOM 1371 C C . ILE A 1 172 ? 3.217 -17.582 -5.325 1.00 97.06 172 ILE A C 1
ATOM 1373 O O . ILE A 1 172 ? 2.216 -17.417 -4.634 1.00 97.06 172 ILE A O 1
ATOM 1377 N N . ASP A 1 173 ? 3.952 -16.570 -5.778 1.00 97.81 173 ASP A N 1
ATOM 1378 C CA . ASP A 1 173 ? 3.661 -15.175 -5.473 1.00 97.81 173 ASP A CA 1
ATOM 1379 C C . ASP A 1 173 ? 2.494 -14.683 -6.331 1.00 97.81 173 ASP A C 1
ATOM 1381 O O . ASP A 1 173 ? 1.575 -14.066 -5.806 1.00 97.81 173 ASP A O 1
ATOM 1385 N N . ILE A 1 174 ? 2.431 -15.077 -7.609 1.00 97.69 174 ILE A N 1
ATOM 1386 C CA . ILE A 1 174 ? 1.256 -14.815 -8.460 1.00 97.69 174 ILE A CA 1
ATOM 1387 C C . ILE A 1 174 ? -0.004 -15.462 -7.861 1.00 97.69 174 ILE A C 1
ATOM 1389 O O . ILE A 1 174 ? -1.039 -14.807 -7.748 1.00 97.69 174 ILE A O 1
ATOM 1393 N N . ALA A 1 175 ? 0.080 -16.723 -7.423 1.00 98.31 175 ALA A N 1
ATOM 1394 C CA . ALA A 1 175 ? -1.039 -17.420 -6.787 1.00 98.31 175 ALA A CA 1
ATOM 1395 C C . ALA A 1 175 ? -1.476 -16.748 -5.476 1.00 98.31 175 ALA A C 1
ATOM 1397 O O . ALA A 1 175 ? -2.669 -16.696 -5.175 1.00 98.31 175 ALA A O 1
ATOM 1398 N N . PHE A 1 176 ? -0.530 -16.203 -4.707 1.00 98.69 176 PHE A N 1
ATOM 1399 C CA . PHE A 1 176 ? -0.848 -15.400 -3.532 1.00 98.69 176 PHE A CA 1
ATOM 1400 C C . PHE A 1 176 ? -1.615 -14.134 -3.912 1.00 98.69 176 PHE A C 1
ATOM 1402 O O . PHE A 1 176 ? -2.686 -13.907 -3.350 1.00 98.69 176 PHE A O 1
ATOM 1409 N N . LEU A 1 177 ? -1.146 -13.375 -4.908 1.00 98.50 177 LEU A N 1
ATOM 1410 C CA . LEU A 1 177 ? -1.843 -12.171 -5.365 1.00 98.50 177 LEU A CA 1
ATOM 1411 C C . LEU A 1 177 ? -3.265 -12.482 -5.849 1.00 98.50 177 LEU A C 1
ATOM 1413 O O . LEU A 1 177 ? -4.193 -11.753 -5.512 1.00 98.50 177 LEU A O 1
ATOM 1417 N N . GLN A 1 178 ? -3.457 -13.599 -6.561 1.00 98.44 178 GLN A N 1
ATOM 1418 C CA . GLN A 1 178 ? -4.773 -14.091 -6.996 1.00 98.44 178 GLN A CA 1
ATOM 1419 C C . GLN A 1 178 ? -5.699 -14.475 -5.832 1.00 98.44 178 GLN A C 1
ATOM 1421 O O . GLN A 1 178 ? -6.919 -14.442 -5.986 1.00 98.44 178 GLN A O 1
ATOM 1426 N N . SER A 1 179 ? -5.135 -14.866 -4.686 1.00 98.00 179 SER A N 1
ATOM 1427 C CA . SER A 1 179 ? -5.892 -15.302 -3.508 1.00 98.00 179 SER A CA 1
ATOM 1428 C C . SER A 1 179 ? -6.312 -14.164 -2.575 1.00 98.00 179 SER A C 1
ATOM 1430 O O . SER A 1 179 ? -7.153 -14.386 -1.702 1.00 98.00 179 SER A O 1
ATOM 1432 N N . MET A 1 180 ? -5.738 -12.965 -2.732 1.00 98.56 180 MET A N 1
ATOM 1433 C CA . MET A 1 180 ? -6.035 -11.838 -1.849 1.00 98.56 180 MET A CA 1
ATOM 1434 C C . MET A 1 180 ? -7.503 -11.402 -2.002 1.00 98.56 180 MET A C 1
ATOM 1436 O O . MET A 1 180 ? -7.970 -11.202 -3.126 1.00 98.56 180 MET A O 1
ATOM 1440 N N . PRO A 1 181 ? -8.253 -11.248 -0.897 1.00 98.56 181 PRO A N 1
ATOM 1441 C CA . PRO A 1 181 ? -9.645 -10.829 -0.962 1.00 98.56 181 PRO A CA 1
ATOM 1442 C C . PRO A 1 181 ? -9.757 -9.330 -1.266 1.00 98.56 181 PRO A C 1
ATOM 1444 O O . PRO A 1 181 ? -8.881 -8.545 -0.919 1.00 98.56 181 PRO A O 1
ATOM 1447 N N . VAL A 1 182 ? -10.871 -8.910 -1.867 1.00 98.38 182 VAL A N 1
ATOM 1448 C CA . VAL A 1 182 ? -11.151 -7.484 -2.135 1.00 98.38 182 VAL A CA 1
ATOM 1449 C C . VAL A 1 182 ? -11.475 -6.719 -0.846 1.00 98.38 182 VAL A C 1
ATOM 1451 O O . VAL A 1 182 ? -11.094 -5.560 -0.685 1.00 98.38 182 VAL A O 1
ATOM 1454 N N . THR A 1 183 ? -12.173 -7.368 0.088 1.00 98.38 183 THR A N 1
ATOM 1455 C CA . THR A 1 183 ? -12.463 -6.836 1.422 1.00 98.38 183 THR A CA 1
ATOM 1456 C C . THR A 1 183 ? -12.220 -7.900 2.484 1.00 98.38 183 THR A C 1
ATOM 1458 O O . THR A 1 183 ? -12.361 -9.099 2.231 1.00 98.38 183 THR A O 1
ATOM 1461 N N . MET A 1 184 ? -11.867 -7.469 3.691 1.00 98.12 184 MET A N 1
ATOM 1462 C CA . MET A 1 184 ? -11.660 -8.353 4.833 1.00 98.12 184 MET A CA 1
ATOM 1463 C C . MET A 1 184 ? -12.205 -7.716 6.110 1.00 98.12 184 MET A C 1
ATOM 1465 O O . MET A 1 184 ? -12.165 -6.501 6.288 1.00 98.12 184 MET A O 1
ATOM 1469 N N . HIS A 1 185 ? -12.713 -8.550 7.012 1.00 97.69 185 HIS A N 1
ATOM 1470 C CA . HIS A 1 185 ? -13.106 -8.156 8.361 1.00 97.69 185 HIS A CA 1
ATOM 1471 C C . HIS A 1 185 ? -12.305 -8.976 9.366 1.00 97.69 185 HIS A C 1
ATOM 1473 O O . HIS A 1 185 ? -12.042 -10.159 9.142 1.00 97.69 185 HIS A O 1
ATOM 1479 N N . THR A 1 186 ? -11.894 -8.343 10.457 1.00 97.69 186 THR A N 1
ATOM 1480 C CA . THR A 1 186 ? -11.163 -9.004 11.539 1.00 97.69 186 THR A CA 1
ATOM 1481 C C . THR A 1 186 ? -11.445 -8.319 12.870 1.00 97.69 186 THR A C 1
ATOM 1483 O O . THR A 1 186 ? -11.916 -7.180 12.913 1.00 97.69 186 THR A O 1
ATOM 1486 N N . ILE A 1 187 ? -11.174 -9.029 13.961 1.00 96.75 187 ILE A N 1
ATOM 1487 C CA . ILE A 1 187 ? -11.359 -8.545 15.326 1.00 96.75 187 ILE A CA 1
ATOM 1488 C C . ILE A 1 187 ? -10.046 -8.749 16.070 1.00 96.75 187 ILE A C 1
ATOM 1490 O O . ILE A 1 187 ? -9.528 -9.865 16.112 1.00 96.75 187 ILE A O 1
ATOM 1494 N N . VAL A 1 188 ? -9.527 -7.682 16.672 1.00 94.56 188 VAL A N 1
ATOM 1495 C CA . VAL A 1 188 ? -8.317 -7.711 17.501 1.00 94.56 188 VAL A CA 1
ATOM 1496 C C . VAL A 1 188 ? -8.655 -7.049 18.832 1.00 94.56 188 VAL A C 1
ATOM 1498 O O . VAL A 1 188 ? -9.126 -5.919 18.843 1.00 94.56 188 VAL A O 1
ATOM 1501 N N . ASP A 1 189 ? -8.513 -7.783 19.939 1.00 90.50 189 ASP A N 1
ATOM 1502 C CA . ASP A 1 189 ? -8.923 -7.365 21.292 1.00 90.50 189 ASP A CA 1
ATOM 1503 C C . ASP A 1 189 ? -10.336 -6.766 21.385 1.00 90.50 189 ASP A C 1
ATOM 1505 O O . ASP A 1 189 ? -10.599 -5.784 22.073 1.00 90.50 189 ASP A O 1
ATOM 1509 N N . GLY A 1 190 ? -11.282 -7.385 20.674 1.00 92.62 190 GLY A N 1
ATOM 1510 C CA . GLY A 1 190 ? -12.680 -6.948 20.644 1.00 92.62 190 GLY A CA 1
ATOM 1511 C C . GLY A 1 190 ? -12.947 -5.724 19.763 1.00 92.62 190 GLY A C 1
ATOM 1512 O O . GLY A 1 190 ? -14.105 -5.352 19.618 1.00 92.62 190 GLY A O 1
ATOM 1513 N N . HIS A 1 191 ? -11.919 -5.142 19.137 1.00 95.44 191 HIS A N 1
ATOM 1514 C CA . HIS A 1 191 ? -12.039 -4.030 18.193 1.00 95.44 191 HIS A CA 1
ATOM 1515 C C . HIS A 1 191 ? -12.243 -4.553 16.769 1.00 95.44 191 HIS A C 1
ATOM 1517 O O . HIS A 1 191 ? -11.440 -5.343 16.266 1.00 95.44 191 HIS A O 1
ATOM 1523 N N . HIS A 1 192 ? -13.319 -4.127 16.110 1.00 97.62 192 HIS A N 1
ATOM 1524 C CA . HIS A 1 192 ? -13.704 -4.582 14.776 1.00 97.62 192 HIS A CA 1
ATOM 1525 C C . HIS A 1 192 ? -13.058 -3.717 13.689 1.00 97.62 192 HIS A C 1
ATOM 1527 O O . HIS A 1 192 ? -13.303 -2.512 13.613 1.00 97.62 192 HIS A O 1
ATOM 1533 N N . PHE A 1 193 ? -12.311 -4.345 12.782 1.00 98.50 193 PHE A N 1
ATOM 1534 C CA . PHE A 1 193 ? -11.711 -3.681 11.627 1.00 98.50 193 PHE A CA 1
ATOM 1535 C C . PHE A 1 193 ? -12.363 -4.143 10.328 1.00 98.50 193 PHE A C 1
ATOM 1537 O O . PHE A 1 193 ? -12.517 -5.342 10.092 1.00 98.50 193 PHE A O 1
ATOM 1544 N N . TRP A 1 194 ? -12.696 -3.186 9.469 1.00 98.69 194 TRP A N 1
ATOM 1545 C CA . TRP A 1 194 ? -13.047 -3.408 8.072 1.00 98.69 194 TRP A CA 1
ATOM 1546 C C . TRP A 1 194 ? -11.906 -2.934 7.184 1.00 98.69 194 TRP A C 1
ATOM 1548 O O . TRP A 1 194 ? -11.414 -1.820 7.352 1.00 98.69 194 TRP A O 1
ATOM 1558 N N . ILE A 1 195 ? -11.490 -3.774 6.248 1.00 98.62 195 ILE A N 1
ATOM 1559 C CA . ILE A 1 195 ? -10.322 -3.556 5.409 1.00 98.62 195 ILE A CA 1
ATOM 1560 C C . ILE A 1 195 ? -10.730 -3.677 3.944 1.00 98.62 195 ILE A C 1
ATOM 1562 O O . ILE A 1 195 ? -11.388 -4.639 3.548 1.00 98.62 195 ILE A O 1
ATOM 1566 N N . SER A 1 196 ? -10.319 -2.706 3.139 1.00 98.50 196 SER A N 1
ATOM 1567 C CA . SER A 1 196 ? -10.489 -2.670 1.684 1.00 98.50 196 SER A CA 1
ATOM 1568 C C . SER A 1 196 ? -9.398 -1.788 1.084 1.00 98.50 196 SER A C 1
ATOM 1570 O O . SER A 1 196 ? -8.873 -0.938 1.795 1.00 98.50 196 SER A O 1
ATOM 1572 N N . HIS A 1 197 ? -9.066 -1.950 -0.196 1.00 98.56 197 HIS A N 1
ATOM 1573 C CA . HIS A 1 197 ? -8.052 -1.096 -0.817 1.00 98.56 197 HIS A CA 1
ATOM 1574 C C . HIS A 1 197 ? -8.589 0.306 -1.147 1.00 98.56 197 HIS A C 1
ATOM 1576 O O . HIS A 1 197 ? -8.233 1.268 -0.484 1.00 98.56 197 HIS A O 1
ATOM 1582 N N . ALA A 1 198 ? -9.477 0.452 -2.131 1.00 97.00 198 ALA A N 1
ATOM 1583 C CA . ALA A 1 198 ? -9.835 1.777 -2.651 1.00 97.00 198 ALA A CA 1
ATOM 1584 C C . ALA A 1 198 ? -11.146 2.353 -2.076 1.00 97.00 198 ALA A C 1
ATOM 1586 O O . ALA A 1 198 ? -11.187 3.491 -1.605 1.00 97.00 198 ALA A O 1
ATOM 1587 N N . SER A 1 199 ? -12.219 1.558 -2.052 1.00 97.56 199 SER A N 1
ATOM 1588 C CA . SER A 1 199 ? -13.519 1.942 -1.483 1.00 97.56 199 SER A CA 1
ATOM 1589 C C . SER A 1 199 ? -13.943 0.992 -0.364 1.00 97.56 199 SER A C 1
ATOM 1591 O O . SER A 1 199 ? -13.802 -0.221 -0.540 1.00 97.56 199 SER A O 1
ATOM 1593 N N . PRO A 1 200 ? -14.595 1.483 0.714 1.00 97.75 200 PRO A N 1
ATOM 1594 C CA . PRO A 1 200 ? -15.198 0.625 1.739 1.00 97.75 200 PRO A CA 1
ATOM 1595 C C . PRO A 1 200 ? -16.164 -0.432 1.183 1.00 97.75 200 PRO A C 1
ATOM 1597 O O . PRO A 1 200 ? -16.382 -1.466 1.814 1.00 97.75 200 PRO A O 1
ATOM 1600 N N . LYS A 1 201 ? -16.738 -0.191 -0.005 1.00 97.38 201 LYS A N 1
ATOM 1601 C CA . LYS A 1 201 ? -17.638 -1.120 -0.705 1.00 97.38 201 LYS A CA 1
ATOM 1602 C C . LYS A 1 201 ? -16.921 -2.130 -1.612 1.00 97.38 201 LYS A C 1
ATOM 1604 O O . LYS A 1 201 ? -17.595 -2.936 -2.245 1.00 97.38 201 LYS A O 1
ATOM 1609 N N . GLY A 1 202 ? -15.590 -2.107 -1.671 1.00 95.88 202 GLY A N 1
ATOM 1610 C CA . GLY A 1 202 ? -14.782 -3.052 -2.447 1.00 95.88 202 GLY A CA 1
ATOM 1611 C C . GLY A 1 202 ? -14.622 -2.711 -3.932 1.00 95.88 202 GLY A C 1
ATOM 1612 O O . GLY A 1 202 ? -14.179 -3.556 -4.701 1.00 95.88 202 GLY A O 1
ATOM 1613 N N . ASP A 1 203 ? -14.971 -1.498 -4.366 1.00 96.69 203 ASP A N 1
ATOM 1614 C CA . ASP A 1 203 ? -14.601 -1.041 -5.710 1.00 96.69 203 ASP A CA 1
ATOM 1615 C C . ASP A 1 203 ? -13.112 -0.676 -5.727 1.00 96.69 203 ASP A C 1
ATOM 1617 O O . ASP A 1 203 ? -12.719 0.298 -5.086 1.00 96.69 203 ASP A O 1
ATOM 1621 N N . LEU A 1 204 ? -12.301 -1.471 -6.435 1.00 95.50 204 LEU A N 1
ATOM 1622 C CA . LEU A 1 204 ? -10.847 -1.303 -6.539 1.00 95.50 204 LEU A CA 1
ATOM 1623 C C . LEU A 1 204 ? -10.428 -0.074 -7.359 1.00 95.50 204 LEU A C 1
ATOM 1625 O O . LEU A 1 204 ? -9.302 0.381 -7.210 1.00 95.50 204 LEU A O 1
ATOM 1629 N N . ASN A 1 205 ? -11.310 0.469 -8.203 1.00 92.12 205 ASN A N 1
ATOM 1630 C CA . ASN A 1 205 ? -10.989 1.594 -9.089 1.00 92.12 205 ASN A CA 1
ATOM 1631 C C . ASN A 1 205 ? -11.539 2.934 -8.573 1.00 92.12 205 ASN A C 1
ATOM 1633 O O . ASN A 1 205 ? -11.397 3.968 -9.231 1.00 92.12 205 ASN A O 1
ATOM 1637 N N . ALA A 1 206 ? -12.215 2.926 -7.423 1.00 93.31 206 ALA A N 1
ATOM 1638 C CA . ALA A 1 206 ? -12.809 4.120 -6.848 1.00 93.31 206 ALA A CA 1
ATOM 1639 C C . ALA A 1 206 ? -11.738 5.047 -6.261 1.00 93.31 206 ALA A C 1
ATOM 1641 O O . ALA A 1 206 ? -10.994 4.671 -5.363 1.00 93.31 206 ALA A O 1
ATOM 1642 N N . TYR A 1 207 ? -11.718 6.306 -6.693 1.00 93.12 207 TYR A N 1
ATOM 1643 C CA . TYR A 1 207 ? -10.811 7.313 -6.145 1.00 93.12 207 TYR A CA 1
ATOM 1644 C C . TYR A 1 207 ? -11.575 8.283 -5.238 1.00 93.12 207 TYR A C 1
ATOM 1646 O O . TYR A 1 207 ? -12.077 9.308 -5.699 1.00 93.12 207 TYR A O 1
ATOM 1654 N N . LEU A 1 208 ? -11.696 7.933 -3.955 1.00 95.94 208 LEU A N 1
ATOM 1655 C CA . LEU A 1 208 ? -12.541 8.643 -2.989 1.00 95.94 208 LEU A CA 1
ATOM 1656 C C . LEU A 1 208 ? -11.751 9.652 -2.144 1.00 95.94 208 LEU A C 1
ATOM 1658 O O . LEU A 1 208 ? -10.687 9.343 -1.605 1.00 95.94 208 LEU A O 1
ATOM 1662 N N . GLN A 1 209 ? -12.303 10.851 -1.970 1.00 96.81 209 GLN A N 1
ATOM 1663 C CA . GLN A 1 209 ? -11.865 11.808 -0.954 1.00 96.81 209 GLN A CA 1
ATOM 1664 C C . GLN A 1 209 ? -12.272 11.339 0.456 1.00 96.81 209 GLN A C 1
ATOM 1666 O O . GLN A 1 209 ? -13.198 10.536 0.590 1.00 96.81 209 GLN A O 1
ATOM 1671 N N . PRO A 1 210 ? -11.650 11.860 1.535 1.00 97.38 210 PRO A N 1
ATOM 1672 C CA . PRO A 1 210 ? -11.945 11.417 2.900 1.00 97.38 210 PRO A CA 1
ATOM 1673 C C . PRO A 1 210 ? -13.437 11.430 3.267 1.00 97.38 210 PRO A C 1
ATOM 1675 O O . PRO A 1 210 ? -13.926 10.472 3.859 1.00 97.38 210 PRO A O 1
ATOM 1678 N N . ASP A 1 211 ? -14.180 12.469 2.877 1.00 97.69 211 ASP A N 1
ATOM 1679 C CA . ASP A 1 211 ? -15.614 12.575 3.185 1.00 97.69 211 ASP A CA 1
ATOM 1680 C C . ASP A 1 211 ? -16.455 11.552 2.397 1.00 97.69 211 ASP A C 1
ATOM 1682 O O . ASP A 1 211 ? -17.461 11.048 2.897 1.00 97.69 211 ASP A O 1
ATOM 1686 N N . GLU A 1 212 ? -16.018 11.183 1.191 1.00 98.19 212 GLU A N 1
ATOM 1687 C CA . GLU A 1 212 ? -16.655 10.142 0.379 1.00 98.19 212 GLU A CA 1
ATOM 1688 C C . GLU A 1 212 ? -16.383 8.745 0.953 1.00 98.19 212 GLU A C 1
ATOM 1690 O O . GLU A 1 212 ? -17.279 7.901 0.960 1.00 98.19 212 GLU A O 1
ATOM 1695 N N . VAL A 1 213 ? -15.184 8.509 1.505 1.00 98.31 213 VAL A N 1
ATOM 1696 C CA . VAL A 1 213 ? -14.869 7.275 2.247 1.00 98.31 213 VAL A CA 1
ATOM 1697 C C . VAL A 1 213 ? -15.761 7.152 3.483 1.00 98.31 213 VAL A C 1
ATOM 1699 O O . VAL A 1 213 ? -16.352 6.094 3.706 1.00 98.31 213 VAL A O 1
ATOM 1702 N N . VAL A 1 214 ? -15.897 8.230 4.265 1.00 98.25 214 VAL A N 1
ATOM 1703 C CA . VAL A 1 214 ? -16.784 8.262 5.440 1.00 98.25 214 VAL A CA 1
ATOM 1704 C C . VAL A 1 214 ? -18.221 7.937 5.034 1.00 98.25 214 VAL A C 1
ATOM 1706 O O . VAL A 1 214 ? -18.844 7.066 5.638 1.00 98.25 214 VAL A O 1
ATOM 1709 N N . ALA A 1 215 ? -18.736 8.584 3.985 1.00 98.12 215 ALA A N 1
ATOM 1710 C CA . ALA A 1 215 ? -20.092 8.343 3.499 1.00 98.12 215 ALA A CA 1
ATOM 1711 C C . ALA A 1 215 ? -20.295 6.893 3.024 1.00 98.12 215 ALA A C 1
ATOM 1713 O O . ALA A 1 215 ? -21.300 6.268 3.359 1.00 98.12 215 ALA A O 1
ATOM 1714 N N . ALA A 1 216 ? -19.335 6.334 2.281 1.00 97.94 216 ALA A N 1
ATOM 1715 C CA . ALA A 1 216 ? -19.416 4.977 1.744 1.00 97.94 216 ALA A CA 1
ATOM 1716 C C . ALA A 1 216 ? -19.297 3.879 2.816 1.00 97.94 216 ALA A C 1
ATOM 1718 O O . ALA A 1 216 ? -19.806 2.775 2.615 1.00 97.94 216 ALA A O 1
ATOM 1719 N N . GLY A 1 217 ? -18.609 4.154 3.928 1.00 97.50 217 GLY A N 1
ATOM 1720 C CA . GLY A 1 217 ? -18.415 3.198 5.019 1.00 97.50 217 GLY A CA 1
ATOM 1721 C C . GLY A 1 217 ? -19.320 3.408 6.236 1.00 97.50 217 GLY A C 1
ATOM 1722 O O . GLY A 1 217 ? -19.197 2.658 7.201 1.00 97.50 217 GLY A O 1
ATOM 1723 N N . HIS A 1 218 ? -20.216 4.401 6.219 1.00 96.19 218 HIS A N 1
ATOM 1724 C CA . HIS A 1 218 ? -21.056 4.769 7.370 1.00 96.19 218 HIS A CA 1
ATOM 1725 C C . HIS A 1 218 ? -21.908 3.608 7.906 1.00 96.19 218 HIS A C 1
ATOM 1727 O O . HIS A 1 218 ? -21.992 3.390 9.114 1.00 96.19 218 HIS A O 1
ATOM 1733 N N . ASP A 1 219 ? -22.482 2.820 7.000 1.00 96.75 219 ASP A N 1
ATOM 1734 C CA . ASP A 1 219 ? -23.355 1.676 7.281 1.00 96.75 219 ASP A CA 1
ATOM 1735 C C . ASP A 1 219 ? -22.596 0.377 7.615 1.00 96.75 219 ASP A C 1
ATOM 1737 O O . ASP A 1 219 ? -23.215 -0.637 7.945 1.00 96.75 219 ASP A O 1
ATOM 1741 N N . ILE A 1 220 ? -21.261 0.379 7.548 1.00 98.00 220 ILE A N 1
ATOM 1742 C CA . ILE A 1 220 ? -20.440 -0.799 7.837 1.00 98.00 220 ILE A CA 1
ATOM 1743 C C . IL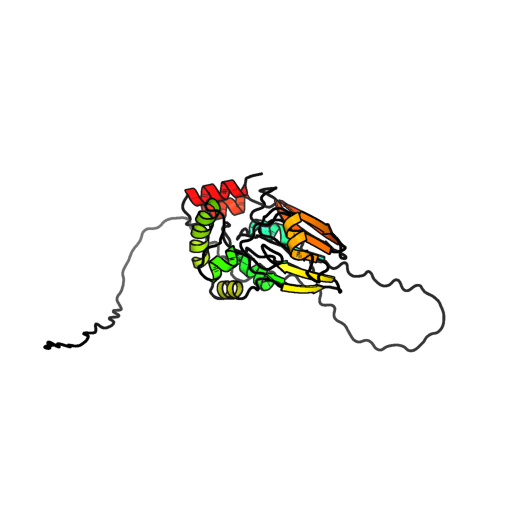E A 1 220 ? -20.342 -0.996 9.351 1.00 98.00 220 ILE A C 1
ATOM 1745 O O . ILE A 1 220 ? -19.964 -0.096 10.104 1.00 98.00 220 ILE A O 1
ATOM 1749 N N . SER A 1 221 ? -20.646 -2.205 9.822 1.00 97.19 221 SER A N 1
ATOM 1750 C CA . SER A 1 221 ? -20.538 -2.574 11.238 1.00 97.19 221 SER A CA 1
ATOM 1751 C C . SER A 1 221 ? -19.084 -2.901 11.618 1.00 97.19 221 SER A C 1
ATOM 1753 O O . SER A 1 221 ? -18.687 -4.059 11.711 1.00 97.19 221 SER A O 1
ATOM 1755 N N . ALA A 1 222 ? -18.278 -1.854 11.789 1.00 97.69 222 ALA A N 1
ATOM 1756 C CA . ALA A 1 222 ? -16.908 -1.911 12.293 1.00 97.69 222 ALA A CA 1
ATOM 1757 C C . ALA A 1 222 ? -16.569 -0.647 13.097 1.00 97.69 222 ALA A C 1
ATOM 1759 O O . ALA A 1 222 ? -17.185 0.404 12.884 1.00 97.69 222 ALA A O 1
ATOM 1760 N N . ASP A 1 223 ? -15.586 -0.756 13.987 1.00 97.62 223 ASP A N 1
ATOM 1761 C CA . ASP A 1 223 ? -15.065 0.356 14.784 1.00 97.62 223 ASP A CA 1
ATOM 1762 C C . ASP A 1 223 ? -14.031 1.160 13.984 1.00 97.62 223 ASP A C 1
ATOM 1764 O O . ASP A 1 223 ? -14.013 2.387 14.045 1.00 97.62 223 ASP A O 1
ATOM 1768 N N . THR A 1 224 ? -13.211 0.478 13.174 1.00 98.31 224 THR A N 1
ATOM 1769 C CA . THR A 1 224 ? -12.227 1.099 12.277 1.00 98.31 224 THR A CA 1
ATOM 1770 C C . THR A 1 224 ? -12.391 0.599 10.843 1.00 98.31 224 THR A C 1
ATOM 1772 O O . THR A 1 224 ? -12.402 -0.603 10.595 1.00 98.31 224 THR A O 1
ATOM 1775 N N . ILE A 1 225 ? -12.464 1.522 9.885 1.00 98.69 225 ILE A N 1
ATOM 1776 C CA . ILE A 1 225 ? -12.497 1.267 8.446 1.00 98.69 225 ILE A CA 1
ATOM 1777 C C . ILE A 1 225 ? -11.164 1.729 7.850 1.00 98.69 225 ILE A C 1
ATOM 1779 O O . ILE A 1 225 ? -10.792 2.898 7.974 1.00 98.69 225 ILE A O 1
ATOM 1783 N N . LEU A 1 226 ? -10.455 0.805 7.207 1.00 98.75 226 LEU A N 1
ATOM 1784 C CA . LEU A 1 226 ? -9.143 1.008 6.601 1.00 98.75 226 LEU A CA 1
ATOM 1785 C C . LEU A 1 226 ? -9.250 1.004 5.073 1.00 98.75 226 LEU A C 1
ATOM 1787 O O . LEU A 1 226 ? -9.825 0.078 4.493 1.00 98.75 226 LEU A O 1
ATOM 1791 N N . VAL A 1 227 ? -8.678 2.035 4.449 1.00 98.75 227 VAL A N 1
ATOM 1792 C CA . VAL A 1 227 ? -8.529 2.190 2.992 1.00 98.75 227 VAL A CA 1
ATOM 1793 C C . VAL A 1 227 ? -7.112 2.656 2.633 1.00 98.75 227 VAL A C 1
ATOM 1795 O O . VAL A 1 227 ? -6.386 3.136 3.493 1.00 98.75 227 VAL A O 1
ATOM 1798 N N . GLY A 1 228 ? -6.721 2.533 1.372 1.00 98.06 228 GLY A N 1
ATOM 1799 C CA . GLY A 1 228 ? -5.442 2.930 0.778 1.00 98.06 228 GLY A CA 1
ATOM 1800 C C . GLY A 1 228 ? -5.657 3.715 -0.521 1.00 98.06 228 GLY A C 1
ATOM 1801 O O . GLY A 1 228 ? -6.486 4.631 -0.553 1.00 98.06 228 GLY A O 1
ATOM 1802 N N . HIS A 1 229 ? -4.934 3.370 -1.590 1.00 97.56 229 HIS A N 1
ATOM 1803 C CA . HIS A 1 229 ? -5.168 3.767 -2.991 1.00 97.56 229 HIS A CA 1
ATOM 1804 C C . HIS A 1 229 ? -4.902 5.240 -3.359 1.00 97.56 229 HIS A C 1
ATOM 1806 O O . HIS A 1 229 ? -4.362 5.559 -4.419 1.00 97.56 229 HIS A O 1
ATOM 1812 N N . THR A 1 230 ? -5.264 6.199 -2.504 1.00 96.00 230 THR A N 1
ATOM 1813 C CA . THR A 1 230 ? -5.023 7.629 -2.784 1.00 96.00 230 THR A CA 1
ATOM 1814 C C . THR A 1 230 ? -3.574 8.042 -2.544 1.00 96.00 230 THR A C 1
ATOM 1816 O O . THR A 1 230 ? -3.146 9.073 -3.068 1.00 96.00 230 THR A O 1
ATOM 1819 N N . HIS A 1 231 ? -2.836 7.243 -1.762 1.00 96.06 231 HIS A N 1
ATOM 1820 C CA . HIS A 1 231 ? -1.480 7.495 -1.267 1.00 96.06 231 HIS A CA 1
ATOM 1821 C C . HIS A 1 231 ? -1.366 8.736 -0.368 1.00 96.06 231 HIS A C 1
ATOM 1823 O O . HIS A 1 231 ? -0.260 9.224 -0.129 1.00 96.06 231 HIS A O 1
ATOM 1829 N N . ILE A 1 232 ? -2.495 9.276 0.102 1.00 95.75 232 ILE A N 1
ATOM 1830 C CA . ILE A 1 232 ? -2.543 10.478 0.932 1.00 95.75 232 ILE A CA 1
ATOM 1831 C C . ILE A 1 232 ? -3.086 10.080 2.306 1.00 95.75 232 ILE A C 1
ATOM 1833 O O . ILE A 1 232 ? -4.239 9.647 2.402 1.00 95.75 232 ILE A O 1
ATOM 1837 N N . PRO A 1 233 ? -2.285 10.231 3.373 1.00 97.06 233 PRO A N 1
ATOM 1838 C CA . PRO A 1 233 ? -2.698 9.803 4.694 1.00 97.06 233 PRO A CA 1
ATOM 1839 C C . PRO A 1 233 ? -3.857 10.660 5.210 1.00 97.06 233 PRO A C 1
ATOM 1841 O O . PRO A 1 233 ? -3.855 11.890 5.098 1.00 97.06 233 PRO A O 1
ATOM 1844 N N . PHE A 1 234 ? -4.849 10.019 5.826 1.00 98.06 234 PHE A N 1
ATOM 1845 C CA . PHE A 1 234 ? -5.889 10.724 6.567 1.00 98.06 234 PHE A CA 1
ATOM 1846 C C . PHE A 1 234 ? -6.412 9.899 7.737 1.00 98.06 234 PHE A C 1
ATOM 1848 O O . PHE A 1 234 ? -6.425 8.671 7.724 1.00 98.06 234 PHE A O 1
ATOM 1855 N N . LEU A 1 235 ? -6.894 10.620 8.746 1.00 98.31 235 LEU A N 1
ATOM 1856 C CA . LEU A 1 235 ? -7.594 10.076 9.897 1.00 98.31 235 LEU A CA 1
ATOM 1857 C C . LEU A 1 235 ? -8.869 10.896 10.115 1.00 98.31 235 LEU A C 1
ATOM 1859 O O . LEU A 1 235 ? -8.820 12.132 10.184 1.00 98.31 235 LEU A O 1
ATOM 1863 N N . ARG A 1 236 ? -10.015 10.226 10.211 1.00 98.12 236 ARG A N 1
ATOM 1864 C CA . ARG A 1 236 ? -11.303 10.833 10.565 1.00 98.12 236 ARG A CA 1
ATOM 1865 C C . ARG A 1 236 ? -11.988 10.006 11.639 1.00 98.12 236 ARG A C 1
ATOM 1867 O O . ARG A 1 236 ? -11.947 8.782 11.598 1.00 98.12 236 ARG A O 1
ATOM 1874 N N . GLN A 1 237 ? -12.622 10.692 12.582 1.00 97.56 237 GLN A N 1
ATOM 1875 C CA . GLN A 1 237 ? -13.489 10.077 13.581 1.00 97.56 237 GLN A CA 1
ATOM 1876 C C . GLN A 1 237 ? -14.895 10.637 13.405 1.00 97.56 237 GLN A C 1
ATOM 1878 O O . GLN A 1 237 ? -15.088 11.847 13.526 1.00 97.56 237 GLN A O 1
ATOM 1883 N N . VAL A 1 238 ? -15.850 9.774 13.070 1.00 97.50 238 VAL A N 1
ATOM 1884 C CA . VAL A 1 238 ? -17.239 10.152 12.771 1.00 97.50 238 VAL A CA 1
ATOM 1885 C C . VAL A 1 238 ? -18.159 9.104 13.384 1.00 97.50 238 VAL A C 1
ATOM 1887 O O . VAL A 1 238 ? -17.940 7.913 13.188 1.00 97.50 238 VAL A O 1
ATOM 1890 N N . ASP A 1 239 ? -19.154 9.539 14.159 1.00 95.31 239 ASP A N 1
ATOM 1891 C CA . ASP A 1 239 ? -20.144 8.668 14.813 1.00 95.31 239 ASP A CA 1
ATOM 1892 C C . ASP A 1 239 ? -19.534 7.497 15.613 1.00 95.31 239 ASP A C 1
ATOM 1894 O O . ASP A 1 239 ? -20.051 6.382 15.622 1.00 95.31 239 ASP A O 1
ATOM 1898 N N . GLY A 1 240 ? -18.402 7.745 16.283 1.00 94.62 240 GLY A N 1
ATOM 1899 C CA . GLY A 1 240 ? -17.690 6.735 17.076 1.00 94.62 240 GLY A CA 1
ATOM 1900 C C . GLY A 1 240 ? -16.861 5.736 16.259 1.00 94.62 240 GLY A C 1
ATOM 1901 O O . GLY A 1 240 ? -16.273 4.836 16.847 1.00 94.62 240 GLY A O 1
ATOM 1902 N N . LYS A 1 241 ? -16.777 5.905 14.934 1.00 97.62 241 LYS A N 1
ATOM 1903 C CA . LYS A 1 241 ? -15.953 5.094 14.029 1.00 97.62 241 LYS A CA 1
ATOM 1904 C C . LYS A 1 241 ? -14.694 5.838 13.611 1.00 97.62 241 LYS A C 1
ATOM 1906 O O . LYS A 1 241 ? -14.714 7.060 13.449 1.00 97.62 241 LYS A O 1
ATOM 1911 N N . VAL A 1 242 ? -13.625 5.096 13.357 1.00 98.38 242 VAL A N 1
ATOM 1912 C CA . VAL A 1 242 ? -12.396 5.590 12.731 1.00 98.38 242 VAL A CA 1
ATOM 1913 C C . VAL A 1 242 ? -12.418 5.252 11.244 1.00 98.38 242 VAL A C 1
ATOM 1915 O O . VAL A 1 242 ? -12.649 4.110 10.868 1.00 98.38 242 VAL A O 1
ATOM 1918 N N . PHE A 1 243 ? -12.101 6.227 10.400 1.00 98.69 243 PHE A N 1
ATOM 1919 C CA . PHE A 1 243 ? -11.787 6.027 8.988 1.00 98.69 243 PHE A CA 1
ATOM 1920 C C . PHE A 1 243 ? -10.338 6.440 8.769 1.00 98.69 243 PHE A C 1
ATOM 1922 O O . PHE A 1 243 ? -9.957 7.566 9.110 1.00 98.69 243 PHE A O 1
ATOM 1929 N N . LEU A 1 244 ? -9.530 5.525 8.242 1.00 98.69 244 LEU A N 1
ATOM 1930 C CA . LEU A 1 244 ? -8.088 5.700 8.156 1.00 98.69 244 LEU A CA 1
ATOM 1931 C C . LEU A 1 244 ? -7.574 5.306 6.777 1.00 98.69 244 LEU A C 1
ATOM 1933 O O . LEU A 1 244 ? -7.883 4.230 6.269 1.00 98.69 244 LEU A O 1
ATOM 1937 N N . ASN A 1 245 ? -6.723 6.172 6.237 1.00 98.62 245 ASN A N 1
ATOM 1938 C CA . ASN A 1 245 ? -5.807 5.847 5.159 1.00 98.62 245 ASN A CA 1
ATOM 1939 C C . ASN A 1 245 ? -4.376 6.051 5.660 1.00 98.62 245 ASN A C 1
ATOM 1941 O O . ASN A 1 245 ? -4.069 7.165 6.095 1.00 98.62 245 ASN A O 1
ATOM 1945 N N . PRO A 1 246 ? -3.514 5.018 5.642 1.00 98.44 246 PRO A N 1
ATOM 1946 C CA . PRO A 1 246 ? -2.165 5.118 6.186 1.00 98.44 246 PRO A CA 1
ATOM 1947 C C . PRO A 1 246 ? -1.227 5.939 5.284 1.00 98.44 246 PRO A C 1
ATOM 1949 O O . PRO A 1 246 ? -0.105 6.229 5.683 1.00 98.44 246 PRO A O 1
ATOM 1952 N N . GLY A 1 247 ? -1.676 6.336 4.090 1.00 97.81 247 GLY A N 1
ATOM 1953 C CA . GLY A 1 247 ? -0.822 6.862 3.035 1.00 97.81 247 GLY A CA 1
ATOM 1954 C C . GLY A 1 247 ? -0.190 5.724 2.237 1.00 97.81 247 GLY A C 1
ATOM 1955 O O . GLY A 1 247 ? -0.703 4.609 2.224 1.00 97.81 247 GLY A O 1
ATOM 1956 N N . SER A 1 248 ? 0.918 6.016 1.561 1.00 97.88 248 SER A N 1
ATOM 1957 C CA . SER A 1 248 ? 1.655 5.031 0.770 1.00 97.88 248 SER A CA 1
ATOM 1958 C C . SER A 1 248 ? 3.056 4.815 1.322 1.00 97.88 248 SER A C 1
ATOM 1960 O O . SER A 1 248 ? 3.795 5.771 1.578 1.00 97.88 248 SER A O 1
ATOM 1962 N N . VAL A 1 249 ? 3.431 3.542 1.454 1.00 98.38 249 VAL A N 1
ATOM 1963 C CA . VAL A 1 249 ? 4.789 3.149 1.833 1.00 98.38 249 VAL A CA 1
ATOM 1964 C C . VAL A 1 249 ? 5.759 3.471 0.699 1.00 98.38 249 VAL A C 1
ATOM 1966 O O . VAL A 1 249 ? 6.798 4.078 0.940 1.00 98.38 249 VAL A O 1
ATOM 1969 N N . GLY A 1 250 ? 5.438 3.069 -0.533 1.00 96.88 250 GLY A N 1
ATOM 1970 C CA . GLY A 1 250 ? 6.391 3.098 -1.642 1.00 96.88 250 GLY A CA 1
ATOM 1971 C C . GLY A 1 250 ? 6.284 4.284 -2.588 1.00 96.88 250 GLY A C 1
ATOM 1972 O O . GLY A 1 250 ? 7.250 4.576 -3.293 1.00 96.88 250 GLY A O 1
ATOM 1973 N N . LEU A 1 251 ? 5.136 4.959 -2.625 1.00 93.69 251 LEU A N 1
ATOM 1974 C CA . LEU A 1 251 ? 4.854 6.050 -3.555 1.00 93.69 251 LEU A CA 1
ATOM 1975 C C . LEU A 1 251 ? 4.015 7.171 -2.898 1.00 93.69 251 LEU A C 1
ATOM 1977 O O . LEU A 1 251 ? 2.960 7.538 -3.430 1.00 93.69 251 LEU A O 1
ATOM 1981 N N . PRO A 1 252 ? 4.448 7.717 -1.742 1.00 87.75 252 PRO A N 1
ATOM 1982 C CA . PRO A 1 252 ? 3.754 8.802 -1.042 1.00 87.75 252 PRO A CA 1
ATOM 1983 C C . PRO A 1 252 ? 3.549 10.012 -1.962 1.00 87.75 252 PRO A C 1
ATOM 1985 O O . PRO A 1 252 ? 4.453 10.413 -2.695 1.00 87.75 252 PRO A O 1
ATOM 1988 N N . ARG A 1 253 ? 2.353 10.612 -1.927 1.00 84.50 253 ARG A N 1
ATOM 1989 C CA . ARG A 1 253 ? 2.007 11.782 -2.767 1.00 84.50 253 ARG A CA 1
ATOM 1990 C C . ARG A 1 253 ? 2.118 13.122 -2.047 1.00 84.50 253 ARG A C 1
ATOM 1992 O O . ARG A 1 253 ? 1.894 14.161 -2.661 1.00 84.50 253 ARG A O 1
ATOM 1999 N N . ASP A 1 254 ? 2.432 13.091 -0.761 1.00 78.75 254 ASP A N 1
ATOM 2000 C CA . ASP A 1 254 ? 2.566 14.252 0.113 1.00 78.75 254 ASP A CA 1
ATOM 2001 C C . ASP A 1 254 ? 4.015 14.489 0.573 1.00 78.75 254 ASP A C 1
ATOM 2003 O O . ASP A 1 254 ? 4.358 15.617 0.929 1.00 78.75 254 ASP A O 1
ATOM 2007 N N . ARG A 1 255 ? 4.861 13.441 0.602 1.00 78.38 255 ARG A N 1
ATOM 2008 C CA . ARG A 1 255 ? 6.264 13.494 1.058 1.00 78.38 255 ARG A CA 1
ATOM 2009 C C . ARG A 1 255 ? 7.150 12.443 0.365 1.00 78.38 255 ARG A C 1
ATOM 2011 O O . ARG A 1 255 ? 7.388 11.377 0.921 1.00 78.38 255 ARG A O 1
ATOM 2018 N N . GLY A 1 256 ? 7.707 12.751 -0.809 1.00 73.06 256 GLY A N 1
ATOM 2019 C CA . GLY A 1 256 ? 8.397 11.771 -1.676 1.00 73.06 256 GLY A CA 1
ATOM 2020 C C . GLY A 1 256 ? 9.454 10.851 -1.024 1.00 73.06 256 GLY A C 1
ATOM 2021 O O . GLY A 1 256 ? 9.514 9.662 -1.329 1.00 73.06 256 GLY A O 1
ATOM 2022 N N . ASN A 1 257 ? 10.269 11.348 -0.083 1.00 84.25 257 ASN A N 1
ATOM 2023 C CA . ASN A 1 257 ? 11.314 10.548 0.581 1.00 84.25 257 ASN A CA 1
ATOM 2024 C C . ASN A 1 257 ? 10.912 9.964 1.950 1.00 84.25 257 ASN A C 1
ATOM 2026 O O . ASN A 1 257 ? 11.792 9.552 2.708 1.00 84.25 257 ASN A O 1
ATOM 2030 N N . HIS A 1 258 ? 9.622 9.968 2.295 1.00 94.19 258 HIS A N 1
ATOM 2031 C CA . HIS A 1 258 ? 9.116 9.411 3.547 1.00 94.19 258 HIS A CA 1
ATOM 2032 C C . HIS A 1 258 ? 8.034 8.371 3.278 1.00 94.19 258 HIS A C 1
ATOM 2034 O O . HIS A 1 258 ? 6.961 8.711 2.796 1.00 94.19 258 HIS A O 1
ATOM 2040 N N . ALA A 1 259 ? 8.284 7.123 3.663 1.00 97.31 259 ALA A N 1
ATOM 2041 C CA . ALA A 1 259 ? 7.262 6.089 3.649 1.00 97.31 259 ALA A CA 1
ATOM 2042 C C . ALA A 1 259 ? 6.179 6.442 4.675 1.00 97.31 259 ALA A C 1
ATOM 2044 O O . ALA A 1 259 ? 6.500 6.635 5.852 1.00 97.31 259 ALA A O 1
ATOM 2045 N N . ALA A 1 260 ? 4.924 6.545 4.238 1.00 97.81 260 ALA A N 1
ATOM 2046 C CA . ALA A 1 260 ? 3.778 6.813 5.100 1.00 97.81 260 ALA A CA 1
ATOM 2047 C C . ALA A 1 260 ? 3.093 5.502 5.501 1.00 97.81 260 ALA A C 1
ATOM 2049 O O . ALA A 1 260 ? 2.962 4.578 4.696 1.00 97.81 260 ALA A O 1
ATOM 2050 N N . TYR A 1 261 ? 2.695 5.413 6.765 1.00 98.69 261 TYR A N 1
ATOM 2051 C CA . TYR A 1 261 ? 2.017 4.252 7.326 1.00 98.69 261 TYR A CA 1
ATOM 2052 C C . TYR A 1 261 ? 1.170 4.664 8.538 1.00 98.69 261 TYR A C 1
ATOM 2054 O O . TYR A 1 261 ? 1.163 5.826 8.954 1.00 98.69 261 TYR A O 1
ATOM 2062 N N . ALA A 1 262 ? 0.460 3.714 9.144 1.00 98.62 262 ALA A N 1
ATOM 2063 C CA . ALA A 1 262 ? -0.214 3.946 10.416 1.00 98.62 262 ALA A CA 1
ATOM 2064 C C . ALA A 1 262 ? 0.098 2.856 11.435 1.00 98.62 262 ALA A C 1
ATOM 2066 O O . ALA A 1 262 ? 0.431 1.725 11.080 1.00 98.62 262 ALA A O 1
ATOM 2067 N N . VAL A 1 263 ? -0.054 3.201 12.708 1.00 98.38 263 VAL A N 1
ATOM 2068 C CA . VAL A 1 263 ? -0.065 2.235 13.804 1.00 98.38 263 VAL A CA 1
ATOM 2069 C C . VAL A 1 263 ? -1.351 2.365 14.605 1.00 98.38 263 VAL A C 1
ATOM 2071 O O . VAL A 1 263 ? -1.944 3.442 14.672 1.00 98.38 263 VAL A O 1
ATOM 2074 N N . VAL A 1 264 ? -1.778 1.273 15.228 1.00 97.06 264 VAL A N 1
ATOM 2075 C CA . VAL A 1 264 ? -2.796 1.295 16.280 1.00 97.06 264 VAL A CA 1
ATOM 2076 C C . VAL A 1 264 ? -2.168 0.718 17.536 1.00 97.06 264 VAL A C 1
ATOM 2078 O O . VAL A 1 264 ? -1.857 -0.470 17.572 1.00 97.06 264 VAL A O 1
ATOM 2081 N N . GLU A 1 265 ? -1.982 1.566 18.544 1.00 93.56 265 GLU A N 1
ATOM 2082 C CA . GLU A 1 265 ? -1.427 1.206 19.853 1.00 93.56 265 GLU A CA 1
ATOM 2083 C C . GLU A 1 265 ? -2.493 1.496 20.917 1.00 93.56 265 GLU A C 1
ATOM 2085 O O . GLU A 1 265 ? -3.054 2.595 20.962 1.00 93.56 265 GLU A O 1
ATOM 2090 N N . SER A 1 266 ? -2.849 0.492 21.724 1.00 86.12 266 SER A N 1
ATOM 2091 C CA . SER A 1 266 ? -3.877 0.620 22.779 1.00 86.12 266 SER A CA 1
ATOM 2092 C C . SER A 1 266 ? -5.220 1.169 22.250 1.00 86.12 266 SER A C 1
ATOM 2094 O O . SER A 1 266 ? -5.855 2.039 22.854 1.00 86.12 266 SER A O 1
ATOM 2096 N N . GLY A 1 267 ? -5.623 0.716 21.055 1.00 84.56 267 GLY A N 1
ATOM 2097 C CA . GLY A 1 267 ? -6.842 1.157 20.364 1.00 84.56 267 GLY A CA 1
ATOM 2098 C C . GLY A 1 267 ? -6.773 2.568 19.764 1.00 84.56 267 GLY A C 1
ATOM 2099 O O . GLY A 1 267 ? -7.774 3.063 19.243 1.00 84.56 267 GLY A O 1
ATOM 2100 N N . ARG A 1 268 ? -5.616 3.240 19.817 1.00 91.50 268 ARG A N 1
ATOM 2101 C CA . ARG A 1 268 ? -5.435 4.598 19.295 1.00 91.50 268 ARG A CA 1
ATOM 2102 C C . ARG A 1 268 ? -4.709 4.566 17.953 1.00 91.50 268 ARG A C 1
ATOM 2104 O O . ARG A 1 268 ? -3.543 4.182 17.915 1.00 91.50 268 ARG A O 1
ATOM 2111 N N . PRO A 1 269 ? -5.370 4.976 16.859 1.00 96.50 269 PRO A N 1
ATOM 2112 C CA . PRO A 1 269 ? -4.724 5.081 15.562 1.00 96.50 269 PRO A CA 1
ATOM 2113 C C . PRO A 1 269 ? -3.841 6.332 15.473 1.00 96.50 269 PRO A C 1
ATOM 2115 O O . PRO A 1 269 ? -4.265 7.429 15.844 1.00 96.50 269 PRO A O 1
ATOM 2118 N N . GLU A 1 270 ? -2.648 6.183 14.907 1.00 98.00 270 GLU A N 1
ATOM 2119 C CA . GLU A 1 270 ? -1.711 7.268 14.622 1.00 98.00 270 GLU A CA 1
ATOM 2120 C C . GLU A 1 270 ? -1.143 7.121 13.204 1.00 98.00 270 GLU A C 1
ATOM 2122 O O . GLU A 1 270 ? -0.746 6.032 12.792 1.00 98.00 270 GLU A O 1
ATOM 2127 N N . LEU A 1 271 ? -1.092 8.229 12.460 1.00 98.19 271 LEU A N 1
ATOM 2128 C CA . LEU A 1 271 ? -0.399 8.308 11.174 1.00 98.19 271 LEU A CA 1
ATOM 2129 C C . LEU A 1 271 ? 1.075 8.614 11.425 1.00 98.19 271 LEU A C 1
ATOM 2131 O O . LEU A 1 271 ? 1.399 9.589 12.105 1.00 98.19 271 LEU A O 1
ATOM 2135 N N . ARG A 1 272 ? 1.964 7.810 10.850 1.00 97.94 272 ARG A N 1
ATOM 2136 C CA . ARG A 1 272 ? 3.412 7.942 10.998 1.00 97.94 272 ARG A CA 1
ATOM 2137 C C . ARG A 1 272 ? 4.087 7.970 9.634 1.00 97.94 272 ARG A C 1
ATOM 2139 O O . ARG A 1 272 ? 3.503 7.646 8.602 1.00 97.94 272 ARG A O 1
ATOM 2146 N N . SER A 1 273 ? 5.337 8.412 9.633 1.00 97.56 273 SER A N 1
ATOM 2147 C CA . SER A 1 273 ? 6.162 8.403 8.434 1.00 97.56 273 SER A CA 1
ATOM 2148 C C . SER A 1 273 ? 7.628 8.237 8.792 1.00 97.56 273 SER A C 1
ATOM 2150 O O . SER A 1 273 ? 8.074 8.820 9.783 1.00 97.56 273 SER A O 1
ATOM 2152 N N . VAL A 1 274 ? 8.388 7.536 7.957 1.00 97.75 274 VAL A N 1
ATOM 2153 C CA . VAL A 1 274 ? 9.828 7.337 8.152 1.00 97.75 274 VAL A CA 1
ATOM 2154 C C . VAL A 1 274 ? 10.591 7.629 6.865 1.00 97.75 274 VAL A C 1
ATOM 2156 O O . VAL A 1 274 ? 10.165 7.247 5.777 1.00 97.75 274 VAL A O 1
ATOM 2159 N N . ALA A 1 275 ? 11.719 8.329 6.980 1.00 96.50 275 ALA A N 1
ATOM 2160 C CA . ALA A 1 275 ? 12.610 8.543 5.848 1.00 96.50 275 ALA A CA 1
ATOM 2161 C C . ALA A 1 275 ? 13.268 7.222 5.418 1.00 96.50 275 ALA A C 1
ATOM 2163 O O . ALA A 1 275 ? 13.629 6.404 6.264 1.00 96.50 275 ALA A O 1
ATOM 2164 N N . TYR A 1 276 ? 13.475 7.041 4.116 1.00 96.81 276 TYR A N 1
ATOM 2165 C CA . TYR A 1 276 ? 14.166 5.876 3.560 1.00 96.81 276 TYR A CA 1
ATOM 2166 C C . TYR A 1 276 ? 15.217 6.297 2.524 1.00 96.81 276 TYR A C 1
ATOM 2168 O O . TYR A 1 276 ? 15.222 7.440 2.053 1.00 96.81 276 TYR A O 1
ATOM 2176 N N . ASP A 1 277 ? 16.127 5.386 2.169 1.00 95.81 277 ASP A N 1
ATOM 2177 C CA . ASP A 1 277 ? 17.126 5.646 1.128 1.00 95.81 277 ASP A CA 1
ATOM 2178 C C . ASP A 1 277 ? 16.495 5.572 -0.271 1.00 95.81 277 ASP A C 1
ATOM 2180 O O . ASP A 1 277 ? 16.568 4.566 -0.975 1.00 95.81 277 ASP A O 1
ATOM 2184 N N . VAL A 1 278 ? 15.892 6.681 -0.700 1.00 95.44 278 VAL A N 1
ATOM 2185 C CA . VAL A 1 278 ? 15.320 6.814 -2.048 1.00 95.44 278 VAL A CA 1
ATOM 2186 C C . VAL A 1 278 ? 16.361 6.607 -3.157 1.00 95.44 278 VAL A C 1
ATOM 2188 O O . VAL A 1 278 ? 16.005 6.228 -4.273 1.00 95.44 278 VAL A O 1
ATOM 2191 N N . GLN A 1 279 ? 17.657 6.819 -2.885 1.00 96.31 279 GLN A N 1
ATOM 2192 C CA . GLN A 1 279 ? 18.701 6.590 -3.888 1.00 96.31 279 GLN A CA 1
ATOM 2193 C C . GLN A 1 279 ? 18.893 5.102 -4.182 1.00 96.31 279 GLN A C 1
ATOM 2195 O O . GLN A 1 279 ? 19.331 4.758 -5.282 1.00 96.31 279 GLN A O 1
ATOM 2200 N N . GLU A 1 280 ? 18.556 4.219 -3.241 1.00 97.25 280 GLU A N 1
ATOM 2201 C CA . GLU A 1 280 ? 18.534 2.779 -3.478 1.00 97.25 280 GLU A CA 1
ATOM 2202 C C . GLU A 1 280 ? 17.419 2.386 -4.447 1.00 97.25 280 GLU A C 1
ATOM 2204 O O . GLU A 1 280 ? 17.704 1.741 -5.457 1.00 97.25 280 GLU A O 1
ATOM 2209 N N . THR A 1 281 ? 16.201 2.890 -4.242 1.00 97.50 281 THR A N 1
ATOM 2210 C CA . THR A 1 281 ? 15.080 2.689 -5.174 1.00 97.50 281 THR A CA 1
ATOM 2211 C C . THR A 1 281 ? 15.408 3.234 -6.569 1.00 97.50 281 THR A C 1
ATOM 2213 O O . THR A 1 281 ? 15.213 2.552 -7.574 1.00 97.50 281 THR A O 1
ATOM 2216 N N . ILE A 1 282 ? 15.975 4.445 -6.655 1.00 97.44 282 ILE A N 1
ATOM 2217 C CA . ILE A 1 282 ? 16.378 5.063 -7.931 1.00 97.44 282 ILE A CA 1
ATOM 2218 C C . ILE A 1 282 ? 17.427 4.216 -8.659 1.00 97.44 282 ILE A C 1
ATOM 2220 O O . ILE A 1 282 ? 17.385 4.091 -9.883 1.00 97.44 282 ILE A O 1
ATOM 2224 N N . ARG A 1 283 ? 18.386 3.645 -7.927 1.00 98.31 283 ARG A N 1
ATOM 2225 C CA . ARG A 1 283 ? 19.404 2.765 -8.506 1.00 98.31 283 ARG A CA 1
ATOM 2226 C C . ARG A 1 283 ? 18.776 1.489 -9.063 1.00 98.31 283 ARG A C 1
ATOM 2228 O O . ARG A 1 283 ? 19.060 1.167 -10.211 1.00 98.31 283 ARG A O 1
ATOM 2235 N N . GLY A 1 284 ? 17.871 0.848 -8.321 1.00 98.12 284 GLY A N 1
ATOM 2236 C CA . GLY A 1 284 ? 17.129 -0.318 -8.812 1.00 98.12 284 GLY A CA 1
ATOM 2237 C C . GLY A 1 284 ? 16.333 -0.017 -10.088 1.00 98.12 284 GLY A C 1
ATOM 2238 O O . GLY A 1 284 ? 16.367 -0.794 -11.038 1.00 98.12 284 GLY A O 1
ATOM 2239 N N . LEU A 1 285 ? 15.693 1.154 -10.167 1.00 98.25 285 LEU A N 1
ATOM 2240 C CA . LEU A 1 285 ? 14.991 1.589 -11.381 1.00 98.25 285 LEU A CA 1
ATOM 2241 C C . LEU A 1 285 ? 15.935 1.797 -12.572 1.00 98.25 285 LEU A C 1
ATOM 2243 O O . LEU A 1 285 ? 15.622 1.364 -13.677 1.00 98.25 285 LEU A O 1
ATOM 2247 N N . ARG A 1 286 ? 17.101 2.417 -12.364 1.00 98.38 286 ARG A N 1
ATOM 2248 C CA . ARG A 1 286 ? 18.110 2.621 -13.424 1.00 98.38 286 ARG A CA 1
ATOM 2249 C C . ARG A 1 286 ? 18.747 1.326 -13.921 1.00 98.38 286 ARG A C 1
ATOM 2251 O O . ARG A 1 286 ? 19.231 1.283 -15.045 1.00 98.38 286 ARG A O 1
ATOM 2258 N N . GLU A 1 287 ? 18.782 0.296 -13.083 1.00 98.00 287 GLU A N 1
ATOM 2259 C CA . GLU A 1 287 ? 19.305 -1.030 -13.427 1.00 98.00 287 GLU A CA 1
ATOM 2260 C C . GLU A 1 287 ? 18.234 -1.946 -14.051 1.00 98.00 287 GLU A C 1
ATOM 2262 O O . GLU A 1 287 ? 18.554 -3.037 -14.530 1.00 98.00 287 GLU A O 1
ATOM 2267 N N . SER A 1 288 ? 16.970 -1.511 -14.066 1.00 98.00 288 SER A N 1
ATOM 2268 C CA . SER A 1 288 ? 15.852 -2.256 -14.645 1.00 98.00 288 SER A CA 1
ATOM 2269 C C . SER A 1 288 ? 15.921 -2.322 -16.182 1.00 98.00 288 SER A C 1
ATOM 2271 O O . SER A 1 288 ? 16.546 -1.475 -16.821 1.00 98.00 288 SER A O 1
ATOM 2273 N N . PRO A 1 289 ? 15.243 -3.296 -16.821 1.00 97.94 289 PRO A N 1
ATOM 2274 C CA . PRO A 1 289 ? 15.13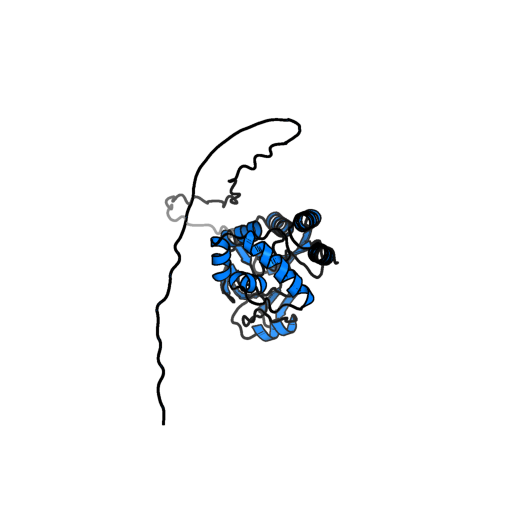3 -3.368 -18.277 1.00 97.94 289 PRO A CA 1
ATOM 2275 C C . PRO A 1 289 ? 14.072 -2.410 -18.854 1.00 97.94 289 PRO A C 1
ATOM 2277 O O . PRO A 1 289 ? 13.711 -2.540 -20.026 1.00 97.94 289 PRO A O 1
ATOM 2280 N N . LEU A 1 290 ? 13.512 -1.508 -18.042 1.00 98.00 290 LEU A N 1
ATOM 2281 C CA . LEU A 1 290 ? 12.467 -0.585 -18.474 1.00 98.00 290 LEU A CA 1
ATOM 2282 C C . LEU A 1 290 ? 13.028 0.456 -19.458 1.00 98.00 290 LEU A C 1
ATOM 2284 O O . LEU A 1 290 ? 14.208 0.803 -19.385 1.00 98.00 290 LEU A O 1
ATOM 2288 N N . PRO A 1 291 ? 12.192 0.997 -20.360 1.00 97.88 291 PRO A N 1
ATOM 2289 C CA . PRO A 1 291 ? 12.594 2.117 -21.203 1.00 97.88 291 PRO A CA 1
ATOM 2290 C C . PRO A 1 291 ? 13.048 3.324 -20.371 1.00 97.88 291 PRO A C 1
ATOM 2292 O O . PRO A 1 291 ? 12.464 3.616 -19.324 1.00 97.88 291 PRO A O 1
ATOM 2295 N N . GLU A 1 292 ? 14.055 4.053 -20.852 1.00 97.50 292 GLU A N 1
ATOM 2296 C CA . GLU A 1 292 ? 14.649 5.192 -20.135 1.00 97.50 292 GLU A CA 1
ATOM 2297 C C . GLU A 1 292 ? 13.595 6.253 -19.777 1.00 97.50 292 GLU A C 1
ATOM 2299 O O . GLU A 1 292 ? 13.600 6.801 -18.678 1.00 97.50 292 GLU A O 1
ATOM 2304 N N . GLU A 1 293 ? 12.633 6.505 -20.666 1.00 96.81 293 GLU A N 1
ATOM 2305 C CA . GLU A 1 293 ? 11.530 7.434 -20.425 1.00 96.81 293 GLU A CA 1
ATOM 2306 C C . GLU A 1 293 ? 10.610 6.994 -19.276 1.00 96.81 293 GLU A C 1
ATOM 2308 O O . GLU A 1 293 ? 10.133 7.834 -18.509 1.00 96.81 293 GLU A O 1
ATOM 2313 N N . VAL A 1 294 ? 10.399 5.684 -19.114 1.00 97.12 294 VAL A N 1
ATOM 2314 C CA . VAL A 1 294 ? 9.618 5.110 -18.010 1.00 97.12 294 VAL A CA 1
ATOM 2315 C C . VAL A 1 294 ? 10.402 5.249 -16.709 1.00 97.12 294 VAL A C 1
ATOM 2317 O O . VAL A 1 294 ? 9.854 5.726 -15.715 1.00 97.12 294 VAL A O 1
ATOM 2320 N N . VAL A 1 295 ? 11.693 4.900 -16.722 1.00 98.00 295 VAL A N 1
ATOM 2321 C CA . VAL A 1 295 ? 12.595 5.033 -15.566 1.00 98.00 295 VAL A CA 1
ATOM 2322 C C . VAL A 1 295 ? 12.646 6.479 -15.085 1.00 98.00 295 VAL A C 1
ATOM 2324 O O . VAL A 1 295 ? 12.412 6.750 -13.906 1.00 98.00 295 VAL A O 1
ATOM 2327 N N . GLN A 1 296 ? 12.891 7.425 -15.992 1.00 96.88 296 GLN A N 1
ATOM 2328 C CA . GLN A 1 296 ? 12.975 8.843 -15.662 1.00 96.88 296 GLN A CA 1
ATOM 2329 C C . GLN A 1 296 ? 11.659 9.353 -15.066 1.00 96.88 296 GLN A C 1
ATOM 2331 O O . GLN A 1 296 ? 11.673 10.086 -14.074 1.00 96.88 296 GLN A O 1
ATOM 2336 N N . ARG A 1 297 ? 10.516 8.915 -15.606 1.00 95.75 297 ARG A N 1
ATOM 2337 C CA . ARG A 1 297 ? 9.204 9.296 -15.083 1.00 95.75 297 ARG A CA 1
ATOM 2338 C C . ARG A 1 297 ? 8.933 8.733 -13.685 1.00 95.75 297 ARG A C 1
ATOM 2340 O O . ARG A 1 297 ? 8.392 9.448 -12.845 1.00 95.75 297 ARG A O 1
ATOM 2347 N N . LEU A 1 298 ? 9.311 7.484 -13.416 1.00 95.50 298 LEU A N 1
ATOM 2348 C CA . LEU A 1 298 ? 9.186 6.876 -12.085 1.00 95.50 298 LEU A CA 1
ATOM 2349 C C . LEU A 1 298 ? 10.058 7.602 -11.056 1.00 95.50 298 LEU A C 1
ATOM 2351 O O . LEU A 1 298 ? 9.588 7.914 -9.963 1.00 95.50 298 LEU A O 1
ATOM 2355 N N . ILE A 1 299 ? 11.295 7.948 -11.429 1.00 95.00 299 ILE A N 1
ATOM 2356 C CA . ILE A 1 299 ? 12.199 8.735 -10.581 1.00 95.00 299 ILE A CA 1
ATOM 2357 C C . ILE A 1 299 ? 11.583 10.100 -10.259 1.00 95.00 299 ILE A C 1
ATOM 2359 O O . ILE A 1 299 ? 11.584 10.497 -9.098 1.00 95.00 299 ILE A O 1
ATOM 2363 N N . GLU A 1 300 ? 11.031 10.806 -11.253 1.00 93.00 300 GLU A N 1
ATOM 2364 C CA . GLU A 1 300 ? 10.355 12.092 -11.037 1.00 93.00 300 GLU A CA 1
ATOM 2365 C C . GLU A 1 300 ? 9.214 11.994 -10.029 1.00 93.00 300 GLU A C 1
ATOM 2367 O O . GLU A 1 300 ? 9.059 12.897 -9.214 1.00 93.00 300 GLU A O 1
ATOM 2372 N N . ILE A 1 301 ? 8.414 10.925 -10.089 1.00 90.31 301 ILE A N 1
ATOM 2373 C CA . ILE A 1 301 ? 7.303 10.710 -9.157 1.00 90.31 301 ILE A CA 1
ATOM 2374 C C . ILE A 1 301 ? 7.841 10.458 -7.744 1.00 90.31 301 ILE A C 1
ATOM 2376 O O . ILE A 1 301 ? 7.369 11.098 -6.809 1.00 90.31 301 ILE A O 1
ATOM 2380 N N . LEU A 1 302 ? 8.850 9.594 -7.593 1.00 86.88 302 LEU A N 1
ATOM 2381 C CA . LEU A 1 302 ? 9.438 9.241 -6.293 1.00 86.88 302 LEU A CA 1
ATOM 2382 C C . LEU A 1 302 ? 10.059 10.435 -5.560 1.00 86.88 302 LEU A C 1
ATOM 2384 O O . LEU A 1 302 ? 9.997 10.514 -4.337 1.00 86.88 302 LEU A O 1
ATOM 2388 N N . VAL A 1 303 ? 10.679 11.365 -6.290 1.00 86.69 303 VAL A N 1
ATOM 2389 C CA . VAL A 1 303 ? 11.360 12.521 -5.680 1.00 86.69 303 VAL A CA 1
ATOM 2390 C C . VAL A 1 303 ? 10.469 13.754 -5.555 1.00 86.69 303 VAL A C 1
ATOM 2392 O O . VAL A 1 303 ? 10.919 14.775 -5.031 1.00 86.69 303 VAL A O 1
ATOM 2395 N N . LYS A 1 304 ? 9.226 13.696 -6.044 1.00 78.62 304 LYS A N 1
ATOM 2396 C CA . LYS A 1 304 ? 8.312 14.835 -5.985 1.00 78.62 304 LYS A CA 1
ATOM 2397 C C . LYS A 1 304 ? 7.813 15.025 -4.552 1.00 78.62 304 LYS A C 1
ATOM 2399 O O . LYS A 1 304 ? 7.161 14.151 -3.989 1.00 78.62 304 LYS A O 1
ATOM 2404 N N . THR A 1 305 ? 8.146 16.175 -3.979 1.00 57.56 305 THR A N 1
ATOM 2405 C CA . THR A 1 305 ? 7.647 16.681 -2.690 1.00 57.56 305 THR A CA 1
ATOM 2406 C C . THR A 1 305 ? 6.512 17.662 -2.902 1.00 57.56 305 THR A C 1
ATOM 2408 O O . THR A 1 305 ? 6.692 18.549 -3.773 1.00 57.56 305 THR A O 1
#

pLDDT: mean 80.17, std 28.16, range [24.41, 98.88]

Radius of gyration: 26.86 Å; chains: 1; bounding box: 76×52×112 Å

Foldseek 3Di:
DDDDDDDDDDDDDDDDDDDDDDDDDDDDDDDDDDPDPPDDPDDDPDPPDPPDDDDDDDDDDDDDDDDDPPDDPDPPFAKEWEAEQQAQQVQLVVQSCVVPVPHPAYAYQENQHFLFLHSAVSLVCCVVGHPHYAYALLLVCLLPVHFSLDDPVRRVRSVQRSVQVNVVDDPVSSVVSVPGHQWDWDADPNFIEIGHEAESVSPNNDNDDPVRNCVRCVPPPGQEYEYEDNLEWDWDADPNHIYTYQGHSHQRQPALQWGGIWMQTNNDIDIDIGGGDVVVRLVSLVVGPGPPVSSVVSNCRSHPD